Protein AF-A0A9P8EZI8-F1 (afdb_monomer_lite)

Organism: Aureobasidium melanogenum (NCBI:txid46634)

Structure (mmCIF, N/CA/C/O backbone):
data_AF-A0A9P8EZI8-F1
#
_entry.id   AF-A0A9P8EZI8-F1
#
loop_
_atom_site.group_PDB
_atom_site.id
_atom_site.type_symbol
_atom_site.label_atom_id
_atom_site.label_alt_id
_atom_site.label_comp_id
_atom_site.label_asym_id
_atom_site.label_entity_id
_atom_site.label_seq_id
_atom_site.pdbx_PDB_ins_code
_atom_site.Cartn_x
_atom_site.Cartn_y
_atom_site.Cartn_z
_atom_site.occupancy
_atom_site.B_iso_or_equiv
_atom_site.auth_seq_id
_atom_site.auth_comp_id
_atom_site.auth_asym_id
_atom_site.auth_atom_id
_atom_site.pdbx_PDB_model_num
ATOM 1 N N . LEU A 1 1 ? 10.237 33.209 -42.442 1.00 57.50 1 LEU A N 1
ATOM 2 C CA . LEU A 1 1 ? 11.457 32.537 -42.946 1.00 57.50 1 LEU A CA 1
ATOM 3 C C . LEU A 1 1 ? 11.424 32.290 -44.457 1.00 57.50 1 LEU A C 1
ATOM 5 O O . LEU A 1 1 ? 12.453 32.473 -45.070 1.00 57.50 1 LEU A O 1
ATOM 9 N N . MET A 1 2 ? 10.270 32.052 -45.099 1.00 56.91 2 MET A N 1
ATOM 10 C CA . MET A 1 2 ? 10.157 31.948 -46.576 1.00 56.91 2 MET A CA 1
ATOM 11 C C . MET A 1 2 ? 10.340 33.265 -47.370 1.00 56.91 2 MET A C 1
ATOM 13 O O . MET A 1 2 ? 10.020 33.320 -48.550 1.00 56.91 2 MET A O 1
ATOM 17 N N . ARG A 1 3 ? 10.793 34.358 -46.738 1.00 66.38 3 ARG A N 1
ATOM 18 C CA . ARG A 1 3 ? 10.874 35.690 -47.376 1.00 66.38 3 ARG A CA 1
ATOM 19 C C . ARG A 1 3 ? 12.270 36.034 -47.905 1.00 66.38 3 ARG A C 1
ATOM 21 O O . ARG A 1 3 ? 12.433 37.092 -48.501 1.00 66.38 3 ARG A O 1
ATOM 28 N N . VAL A 1 4 ? 13.261 35.187 -47.627 1.00 70.12 4 VAL A N 1
ATOM 29 C CA . VAL A 1 4 ? 14.659 35.361 -48.033 1.00 70.12 4 VAL A CA 1
ATOM 30 C C . VAL A 1 4 ? 15.032 34.156 -48.890 1.00 70.12 4 VAL A C 1
ATOM 32 O O . VAL A 1 4 ? 15.017 33.030 -48.396 1.00 70.12 4 VAL A O 1
ATOM 35 N N . GLU A 1 5 ? 15.325 34.378 -50.171 1.00 65.50 5 GLU A N 1
ATOM 36 C CA . GLU A 1 5 ? 15.812 33.312 -51.051 1.00 65.50 5 GLU A CA 1
ATOM 37 C C . GLU A 1 5 ? 17.194 32.841 -50.572 1.00 65.50 5 GLU A C 1
ATOM 39 O O . GLU A 1 5 ? 18.090 33.650 -50.333 1.00 65.50 5 GLU A O 1
ATOM 44 N N . GLY A 1 6 ? 17.347 31.528 -50.379 1.00 68.44 6 GLY A N 1
ATOM 45 C CA . GLY A 1 6 ? 18.596 30.889 -49.946 1.00 68.44 6 GLY A CA 1
ATOM 46 C C . GLY A 1 6 ? 18.671 30.477 -48.470 1.00 68.44 6 GLY A C 1
ATOM 47 O O . GLY A 1 6 ? 19.584 29.739 -48.114 1.00 68.44 6 GLY A O 1
ATOM 48 N N . ILE A 1 7 ? 17.722 30.882 -47.613 1.00 70.31 7 ILE A N 1
ATOM 49 C CA . ILE A 1 7 ? 17.651 30.423 -46.212 1.00 70.31 7 ILE A CA 1
ATOM 50 C C . ILE A 1 7 ? 16.278 29.809 -45.960 1.00 70.31 7 ILE A C 1
ATOM 52 O O . ILE A 1 7 ? 15.281 30.516 -45.800 1.00 70.31 7 ILE A O 1
ATOM 56 N N . SER A 1 8 ? 16.227 28.481 -45.921 1.00 82.62 8 SER A N 1
ATOM 57 C CA . SER A 1 8 ? 14.997 27.760 -45.617 1.00 82.62 8 SER A CA 1
ATOM 58 C C . SER A 1 8 ? 14.786 27.646 -44.095 1.00 82.62 8 SER A C 1
ATOM 60 O O . SER A 1 8 ? 15.747 27.718 -43.320 1.00 82.62 8 SER A O 1
ATOM 62 N N . PRO A 1 9 ? 13.539 27.497 -43.619 1.00 81.00 9 PRO A N 1
ATOM 63 C CA . PRO A 1 9 ? 13.269 27.197 -42.212 1.00 81.00 9 PRO A CA 1
ATOM 64 C C . PRO A 1 9 ? 14.035 25.963 -41.701 1.00 81.00 9 PRO A C 1
ATOM 66 O O . PRO A 1 9 ? 14.505 25.964 -40.566 1.00 81.00 9 PRO A O 1
ATOM 69 N N . GLU A 1 10 ? 14.223 24.951 -42.547 1.00 83.25 10 GLU A N 1
ATOM 70 C CA . GLU A 1 10 ? 14.964 23.719 -42.251 1.00 83.25 10 GLU A CA 1
ATOM 71 C C . GLU A 1 10 ? 16.445 24.013 -41.993 1.00 83.25 10 GLU A C 1
ATOM 73 O O . GLU A 1 10 ? 17.005 23.528 -41.014 1.00 83.25 10 GLU A O 1
ATOM 78 N N . PHE A 1 11 ? 17.055 24.907 -42.781 1.00 83.38 11 PHE A N 1
ATOM 79 C CA . PHE A 1 11 ? 18.435 25.350 -42.564 1.00 83.38 11 PHE A CA 1
ATOM 80 C C . PHE A 1 11 ? 18.634 25.999 -41.184 1.00 83.38 11 PHE A C 1
ATOM 82 O O . PHE A 1 11 ? 19.678 25.827 -40.551 1.00 83.38 11 PHE A O 1
ATOM 89 N N . MET A 1 12 ? 17.634 26.743 -40.697 1.00 82.19 12 MET A N 1
ATOM 90 C CA . MET A 1 12 ? 17.665 27.325 -39.352 1.00 82.19 12 MET A CA 1
ATOM 91 C C . MET A 1 12 ? 17.467 26.262 -38.266 1.00 82.19 12 MET A C 1
ATOM 93 O O . MET A 1 12 ? 18.125 26.336 -37.230 1.00 82.19 12 MET A O 1
ATOM 97 N N . LEU A 1 13 ? 16.597 25.275 -38.495 1.00 83.25 13 LEU A N 1
ATOM 98 C CA . LEU A 1 13 ? 16.357 24.178 -37.555 1.00 83.25 13 LEU A CA 1
ATOM 99 C C . LEU A 1 13 ? 17.586 23.276 -37.404 1.00 83.25 13 LEU A C 1
ATOM 101 O O . LEU A 1 13 ? 17.966 22.968 -36.279 1.00 83.25 13 LEU A O 1
ATOM 105 N N . GLU A 1 14 ? 18.275 22.936 -38.492 1.00 83.19 14 GLU A N 1
ATOM 106 C CA . GLU A 1 14 ? 19.505 22.132 -38.446 1.00 83.19 14 GLU A CA 1
ATOM 107 C C . GLU A 1 14 ? 20.643 22.809 -37.671 1.00 83.19 14 GLU A C 1
ATOM 109 O O . GLU A 1 14 ? 21.477 22.143 -37.060 1.00 83.19 14 GLU A O 1
ATOM 114 N N . ARG A 1 15 ? 20.684 24.145 -37.692 1.00 81.88 15 ARG A N 1
ATOM 115 C CA . ARG A 1 15 ? 21.761 24.952 -37.099 1.00 81.88 15 ARG A CA 1
ATOM 116 C C . ARG A 1 15 ? 21.384 25.622 -35.783 1.00 81.88 15 ARG A C 1
ATOM 118 O O . ARG A 1 15 ? 22.176 26.394 -35.242 1.00 81.88 15 ARG A O 1
ATOM 125 N N . CYS A 1 16 ? 20.191 25.362 -35.257 1.00 89.12 16 CYS A N 1
ATOM 126 C CA . CYS A 1 16 ? 19.796 25.912 -33.971 1.00 89.12 16 CYS A CA 1
ATOM 127 C C . CYS A 1 16 ? 20.518 25.194 -32.818 1.00 89.12 16 CYS A C 1
ATOM 129 O O . CYS A 1 16 ? 20.871 24.017 -32.897 1.00 89.12 16 CYS A O 1
ATOM 131 N N . PHE A 1 17 ? 20.708 25.904 -31.705 1.00 88.06 17 PHE A N 1
ATOM 132 C CA . PHE A 1 17 ? 21.385 25.362 -30.524 1.00 88.06 17 PHE A CA 1
ATOM 133 C C . PHE A 1 17 ? 20.670 24.134 -29.933 1.00 88.06 17 PHE A C 1
ATOM 135 O O . PHE A 1 17 ? 21.320 23.224 -29.429 1.00 88.06 17 PHE A O 1
ATOM 142 N N . TYR A 1 18 ? 19.341 24.072 -30.056 1.00 87.50 18 TYR A N 1
ATOM 143 C CA . TYR A 1 18 ? 18.547 22.915 -29.641 1.00 87.50 18 TYR A CA 1
ATOM 144 C C . TYR A 1 18 ? 18.917 21.646 -30.432 1.00 87.50 18 TYR A C 1
ATOM 146 O O . TYR A 1 18 ? 19.156 20.594 -29.843 1.00 87.50 18 TYR A O 1
ATOM 154 N N . GLN A 1 19 ? 19.063 21.756 -31.757 1.00 86.81 19 GLN A N 1
ATOM 155 C CA . GLN A 1 19 ? 19.486 20.640 -32.606 1.00 86.81 19 GLN A CA 1
ATOM 156 C C . GLN A 1 19 ? 20.927 20.212 -32.309 1.00 86.81 19 GLN A C 1
ATOM 158 O O . GLN A 1 19 ? 21.226 19.017 -32.306 1.00 86.81 19 GLN A O 1
ATOM 163 N N . PHE A 1 20 ? 21.808 21.166 -31.995 1.00 87.69 20 PHE A N 1
ATOM 164 C CA . PHE A 1 20 ? 23.170 20.873 -31.550 1.00 87.69 20 PHE A CA 1
ATOM 165 C C . PHE A 1 20 ? 23.186 20.066 -30.242 1.00 87.69 20 PHE A C 1
ATOM 167 O O . PHE A 1 20 ? 23.876 19.053 -30.167 1.00 87.69 20 PHE A O 1
ATOM 174 N N . GLN A 1 21 ? 22.394 20.460 -29.236 1.00 89.69 21 GLN A N 1
ATOM 175 C CA . GLN A 1 21 ? 22.288 19.727 -27.968 1.00 89.69 21 GLN A CA 1
ATOM 176 C C . GLN A 1 21 ? 21.742 18.307 -28.151 1.00 89.69 21 GLN A C 1
ATOM 178 O O . GLN A 1 21 ? 22.303 17.373 -27.584 1.00 89.69 21 GLN A O 1
ATOM 183 N N . ASN A 1 22 ? 20.698 18.137 -28.968 1.00 87.88 22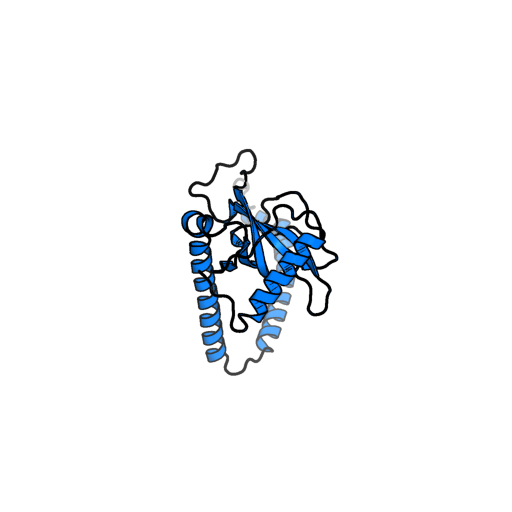 ASN A N 1
ATOM 184 C CA . ASN A 1 22 ? 20.143 16.815 -29.265 1.00 87.88 22 ASN A CA 1
ATOM 185 C C . ASN A 1 22 ? 21.153 15.940 -30.012 1.00 87.88 22 ASN A C 1
ATOM 187 O O . ASN A 1 22 ? 21.362 14.794 -29.640 1.00 87.88 22 ASN A O 1
ATOM 191 N N . THR A 1 23 ? 21.833 16.479 -31.027 1.00 88.31 23 THR A N 1
ATOM 192 C CA . THR A 1 23 ? 22.854 15.726 -31.777 1.00 88.31 23 THR A CA 1
ATOM 193 C C . THR A 1 23 ? 24.024 15.327 -30.872 1.00 88.31 23 THR A C 1
ATOM 195 O O . THR A 1 23 ? 24.528 14.212 -30.962 1.00 88.31 23 THR A O 1
ATOM 198 N N . ALA A 1 24 ? 24.424 16.211 -29.954 1.00 87.62 24 ALA A N 1
ATOM 199 C CA . ALA A 1 24 ? 25.470 15.932 -28.976 1.00 87.62 24 ALA A CA 1
ATOM 200 C C . ALA A 1 24 ? 25.051 14.881 -27.929 1.00 87.62 24 ALA A C 1
ATOM 202 O O . ALA A 1 24 ? 25.898 14.110 -27.478 1.00 87.62 24 ALA A O 1
ATOM 203 N N . SER A 1 25 ? 23.769 14.818 -27.548 1.00 91.25 25 SER A N 1
ATOM 204 C CA . SER A 1 25 ? 23.265 13.809 -26.607 1.00 91.25 25 SER A CA 1
ATOM 205 C C . SER A 1 25 ? 23.073 12.429 -27.244 1.00 91.25 25 SER A C 1
ATOM 207 O O . SER A 1 25 ? 23.181 11.432 -26.528 1.00 91.25 25 SER A O 1
ATOM 209 N N . VAL A 1 26 ? 22.876 12.346 -28.571 1.00 93.75 26 VAL A N 1
ATOM 210 C CA . VAL A 1 26 ? 22.735 11.069 -29.301 1.00 93.75 26 VAL A CA 1
ATOM 211 C C . VAL A 1 26 ? 23.916 10.137 -29.044 1.00 93.75 26 VAL A C 1
ATOM 213 O O . VAL A 1 26 ? 23.692 8.990 -28.680 1.00 93.75 26 VAL A O 1
ATOM 216 N N . ALA A 1 27 ? 25.157 10.625 -29.121 1.00 89.56 27 ALA A N 1
ATOM 217 C CA . ALA A 1 27 ? 26.338 9.786 -28.886 1.00 89.56 27 ALA A CA 1
ATOM 218 C C . ALA A 1 27 ? 26.357 9.164 -27.472 1.00 89.56 27 ALA A C 1
ATOM 220 O O . ALA A 1 27 ? 26.811 8.035 -27.280 1.00 89.56 27 ALA A O 1
ATOM 221 N N . GLY A 1 28 ? 25.841 9.886 -26.469 1.00 93.44 28 GLY A N 1
ATOM 222 C CA . GLY A 1 28 ? 25.684 9.365 -25.110 1.00 93.44 28 GLY A CA 1
ATOM 223 C C . GLY A 1 28 ? 24.608 8.281 -25.019 1.00 93.44 28 GLY A C 1
ATOM 224 O O . GLY A 1 28 ? 24.830 7.256 -24.378 1.00 93.44 28 GLY A O 1
ATOM 225 N N . LEU A 1 29 ? 23.474 8.480 -25.696 1.00 94.56 29 LEU A N 1
ATOM 226 C CA . LEU A 1 29 ? 22.383 7.504 -25.763 1.00 94.56 29 LEU A CA 1
ATOM 227 C C . LEU A 1 29 ? 22.785 6.240 -26.534 1.00 94.56 29 LEU A C 1
ATOM 229 O O . LEU A 1 29 ? 22.452 5.143 -26.104 1.00 94.56 29 LEU A O 1
ATOM 233 N N . GLU A 1 30 ? 23.538 6.370 -27.628 1.00 95.06 30 GLU A N 1
ATOM 234 C CA . GLU A 1 30 ? 24.075 5.234 -28.389 1.00 95.06 30 GLU A CA 1
ATOM 235 C C . GLU A 1 30 ? 25.020 4.385 -27.533 1.00 95.06 30 GLU A C 1
ATOM 237 O O . GLU A 1 30 ? 24.941 3.157 -27.554 1.00 95.06 30 GLU A O 1
ATOM 242 N N . LYS A 1 31 ? 25.870 5.027 -26.720 1.00 95.44 31 LYS A N 1
ATOM 243 C CA . LYS A 1 31 ? 26.726 4.321 -25.759 1.00 95.44 31 LYS A CA 1
ATOM 244 C C . LYS A 1 31 ? 25.899 3.571 -24.713 1.00 95.44 31 LYS A C 1
ATOM 246 O O . LYS A 1 31 ? 26.177 2.405 -24.461 1.00 95.44 31 LYS A O 1
ATOM 251 N N . GLN A 1 32 ? 24.881 4.216 -24.140 1.00 95.94 32 GLN A N 1
ATOM 252 C CA . GLN A 1 32 ? 23.984 3.588 -23.161 1.00 95.94 32 GLN A CA 1
ATOM 253 C C . GLN A 1 32 ? 23.200 2.417 -23.762 1.00 95.94 32 GLN A C 1
ATOM 255 O O . GLN A 1 32 ? 23.054 1.382 -23.119 1.00 95.94 32 GLN A O 1
ATOM 260 N N . LEU A 1 33 ? 22.720 2.558 -25.000 1.00 96.31 33 LEU A N 1
ATOM 261 C CA . LEU A 1 33 ? 22.045 1.488 -25.727 1.00 96.31 33 LEU A CA 1
ATOM 262 C C . LEU A 1 33 ? 22.979 0.292 -25.903 1.00 96.31 33 LEU A C 1
ATOM 264 O O . LEU A 1 33 ? 22.589 -0.827 -25.586 1.00 96.31 33 LEU A O 1
ATOM 268 N N . LEU A 1 34 ? 24.218 0.531 -26.342 1.00 96.81 34 LEU A N 1
ATOM 269 C CA . LEU A 1 34 ? 25.204 -0.530 -26.522 1.00 96.81 34 LEU A CA 1
ATOM 270 C C . LEU A 1 34 ? 25.531 -1.239 -25.197 1.00 96.81 34 LEU A C 1
ATOM 272 O O . LEU A 1 34 ? 25.626 -2.463 -25.173 1.00 96.81 34 LEU A O 1
ATOM 276 N N . GLU A 1 35 ? 25.688 -0.489 -24.104 1.00 96.88 35 GLU A N 1
ATOM 277 C CA . GLU A 1 35 ? 25.914 -1.043 -22.761 1.00 96.88 35 GLU A CA 1
ATOM 278 C C . GLU A 1 35 ? 24.744 -1.942 -22.326 1.00 96.88 35 GLU A C 1
ATOM 280 O O . GLU A 1 35 ? 24.961 -3.099 -21.968 1.00 96.88 35 GLU A O 1
ATOM 285 N N . LEU A 1 36 ? 23.501 -1.470 -22.455 1.00 96.44 36 LEU A N 1
ATOM 286 C CA . LEU A 1 36 ? 22.299 -2.236 -22.099 1.00 96.44 36 LEU A CA 1
ATOM 287 C C . LEU A 1 36 ? 22.082 -3.464 -22.996 1.00 96.44 36 LEU A C 1
ATOM 289 O O . LEU A 1 36 ? 21.650 -4.516 -22.523 1.00 96.44 36 LEU A O 1
ATOM 293 N N . GLU A 1 37 ? 22.387 -3.368 -24.291 1.00 95.69 37 GLU A N 1
ATOM 294 C CA . GLU A 1 37 ? 22.341 -4.514 -25.203 1.00 95.69 37 GLU A CA 1
ATOM 295 C C . GLU A 1 37 ? 23.380 -5.571 -24.833 1.00 95.69 37 GLU A C 1
ATOM 297 O O . GLU A 1 37 ? 23.080 -6.767 -24.877 1.00 95.69 37 GLU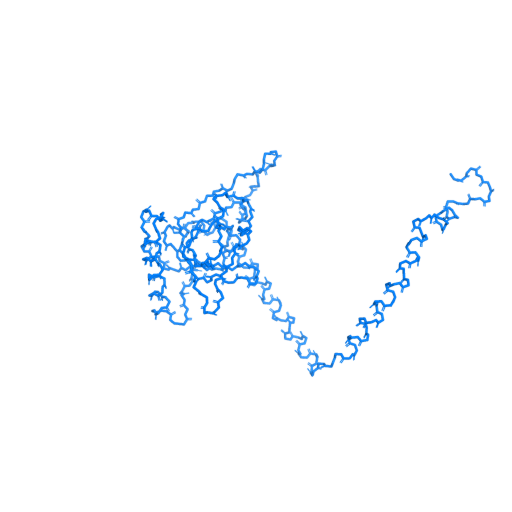 A O 1
ATOM 302 N N . GLN A 1 38 ? 24.586 -5.150 -24.444 1.00 96.00 38 GLN A N 1
ATOM 303 C CA . GLN A 1 38 ? 25.604 -6.062 -23.940 1.00 96.00 38 GLN A CA 1
ATOM 304 C C . GLN A 1 38 ? 25.139 -6.725 -22.645 1.00 96.00 38 GLN A C 1
ATOM 306 O O . GLN A 1 38 ? 25.209 -7.949 -22.564 1.00 96.00 38 GLN A O 1
ATOM 311 N N . GLU A 1 39 ? 24.621 -5.973 -21.673 1.00 95.88 39 GLU A N 1
ATOM 312 C CA . GLU A 1 39 ? 24.079 -6.527 -20.425 1.00 95.88 39 GLU A CA 1
ATOM 313 C C . GLU A 1 39 ? 22.977 -7.561 -20.690 1.00 95.88 39 GLU A C 1
ATOM 315 O O . GLU A 1 39 ? 23.027 -8.669 -20.155 1.00 95.88 39 GLU A O 1
ATOM 320 N N . ARG A 1 40 ? 22.033 -7.249 -21.589 1.00 92.81 40 ARG A N 1
ATOM 321 C CA . ARG A 1 40 ? 20.983 -8.183 -22.016 1.00 92.81 40 ARG A CA 1
ATOM 322 C C . ARG A 1 40 ? 21.570 -9.445 -22.650 1.00 92.81 40 ARG A C 1
ATOM 324 O O . ARG A 1 40 ? 21.147 -10.540 -22.312 1.00 92.81 40 ARG A O 1
ATOM 331 N N . ASN A 1 41 ? 22.533 -9.310 -23.563 1.00 92.06 41 ASN A N 1
ATOM 332 C CA . ASN A 1 41 ? 23.131 -10.457 -24.258 1.00 92.06 41 ASN A CA 1
ATOM 333 C C . ASN A 1 41 ? 23.980 -11.343 -23.330 1.00 92.06 41 ASN A C 1
ATOM 335 O O . ASN A 1 41 ? 24.129 -12.531 -23.598 1.00 92.06 41 ASN A O 1
ATOM 339 N N . HIS A 1 42 ? 24.550 -10.777 -22.261 1.00 94.12 42 HIS A N 1
ATOM 340 C CA . HIS A 1 42 ? 25.277 -11.536 -21.239 1.00 94.12 42 HIS A CA 1
ATOM 341 C C . HIS A 1 42 ? 24.340 -12.214 -20.227 1.00 94.12 42 HIS A C 1
ATOM 343 O O . HIS A 1 42 ? 24.764 -13.133 -19.524 1.00 94.12 42 HIS A O 1
ATOM 349 N N . MET A 1 43 ? 23.077 -11.789 -20.140 1.00 91.56 43 MET A N 1
ATOM 350 C CA . MET A 1 43 ? 22.071 -12.416 -19.291 1.00 91.56 43 MET A CA 1
ATOM 351 C C . MET A 1 43 ? 21.572 -13.710 -19.947 1.00 91.56 43 MET A C 1
ATOM 353 O O . MET A 1 43 ? 20.727 -13.688 -20.834 1.00 91.56 43 MET A O 1
ATOM 357 N N . SER A 1 44 ? 22.093 -14.853 -19.502 1.00 90.88 44 SER A N 1
ATOM 358 C CA . SER A 1 44 ? 21.607 -16.170 -19.928 1.00 90.88 44 SER A CA 1
ATOM 359 C C . SER A 1 44 ? 20.563 -16.681 -18.941 1.00 90.88 44 SER A C 1
ATOM 361 O O . SER A 1 44 ? 20.877 -16.911 -17.773 1.00 90.88 44 SER A O 1
ATOM 363 N N . ILE A 1 45 ? 19.335 -16.885 -19.413 1.00 90.88 45 ILE A N 1
ATOM 364 C CA . ILE A 1 45 ? 18.236 -17.474 -18.644 1.00 90.88 45 ILE A CA 1
ATOM 365 C C . ILE A 1 45 ? 17.975 -18.881 -19.191 1.00 90.88 45 ILE A C 1
ATOM 367 O O . ILE A 1 45 ? 17.821 -19.064 -20.397 1.00 90.88 45 ILE A O 1
ATOM 371 N N . GLU A 1 46 ? 17.942 -19.883 -18.315 1.00 92.69 46 GLU A N 1
ATOM 372 C CA . GLU A 1 46 ? 17.591 -21.257 -18.695 1.00 92.69 46 GLU A CA 1
ATOM 373 C C . GLU A 1 46 ? 16.116 -21.332 -19.114 1.00 92.69 46 GLU A C 1
ATOM 375 O O . GLU A 1 46 ? 15.260 -20.768 -18.440 1.00 92.69 46 GLU A O 1
ATOM 380 N N . ASP A 1 47 ? 15.810 -22.016 -20.220 1.00 92.38 47 ASP A N 1
ATOM 381 C CA . ASP A 1 47 ? 14.441 -22.204 -20.727 1.00 92.38 47 ASP A CA 1
ATOM 382 C C . ASP A 1 47 ? 13.594 -20.911 -20.784 1.00 92.38 47 ASP A C 1
ATOM 384 O O . ASP A 1 47 ? 12.426 -20.882 -20.380 1.00 92.38 47 ASP A O 1
ATOM 388 N N . GLU A 1 48 ? 14.175 -19.835 -21.335 1.00 93.25 48 GLU A N 1
ATOM 389 C CA . GLU A 1 48 ? 13.547 -18.509 -21.454 1.00 93.25 48 GLU A CA 1
ATOM 390 C C . GLU A 1 48 ? 12.090 -18.530 -21.967 1.00 93.25 48 GLU A C 1
ATOM 392 O O . GLU A 1 48 ? 11.266 -17.834 -21.370 1.00 93.25 48 GLU A O 1
ATOM 397 N N . PRO A 1 49 ? 11.700 -19.328 -22.990 1.00 94.75 49 PRO A N 1
ATOM 398 C CA . PRO A 1 49 ? 10.310 -19.364 -23.451 1.00 94.75 49 PRO A CA 1
ATOM 399 C C . PRO A 1 49 ? 9.320 -19.779 -22.353 1.00 94.75 49 PRO A C 1
ATOM 401 O O . PRO A 1 49 ? 8.295 -19.130 -22.166 1.00 94.75 49 PRO A O 1
ATOM 404 N N . THR A 1 50 ? 9.651 -20.814 -21.577 1.00 95.81 50 THR A N 1
ATOM 405 C CA . THR A 1 50 ? 8.787 -21.318 -20.500 1.00 95.81 50 THR A CA 1
ATOM 406 C C . THR A 1 50 ? 8.718 -20.326 -19.341 1.00 95.81 50 THR A C 1
ATOM 408 O O . THR A 1 50 ? 7.649 -20.096 -18.772 1.00 95.81 50 THR A O 1
ATOM 411 N N . ILE A 1 51 ? 9.854 -19.716 -18.985 1.00 96.25 51 ILE A N 1
ATOM 412 C CA . ILE A 1 51 ? 9.915 -18.712 -17.916 1.00 96.25 51 ILE A CA 1
ATOM 413 C C . ILE A 1 51 ? 9.128 -17.463 -18.301 1.00 96.25 51 ILE A C 1
ATOM 415 O O . ILE A 1 51 ? 8.416 -16.913 -17.458 1.00 96.25 51 ILE A O 1
ATOM 419 N N . LYS A 1 52 ? 9.209 -17.043 -19.565 1.00 96.25 52 LYS A N 1
ATOM 420 C CA . LYS A 1 52 ? 8.422 -15.933 -20.098 1.00 96.25 52 LYS A CA 1
ATOM 421 C C . LYS A 1 52 ? 6.927 -16.209 -19.971 1.00 96.25 52 LYS A C 1
ATOM 423 O O . LYS A 1 52 ? 6.224 -15.396 -19.380 1.00 96.25 52 LYS A O 1
ATOM 428 N N . ASP A 1 53 ? 6.462 -17.368 -20.434 1.00 96.94 53 ASP A N 1
ATOM 429 C CA . ASP A 1 53 ? 5.046 -17.739 -20.338 1.00 96.94 53 ASP A CA 1
ATOM 430 C C . ASP A 1 53 ? 4.568 -17.754 -18.877 1.00 96.94 53 ASP A C 1
ATOM 432 O O . ASP A 1 53 ? 3.505 -17.223 -18.545 1.00 96.94 53 ASP A O 1
ATOM 436 N N . TYR A 1 54 ? 5.377 -18.310 -17.970 1.00 96.62 54 TYR A N 1
ATOM 437 C CA . TYR A 1 54 ? 5.079 -18.299 -16.539 1.00 96.62 54 TYR A CA 1
ATOM 438 C C . TYR A 1 54 ? 5.015 -16.876 -15.963 1.00 96.62 54 TYR A C 1
ATOM 440 O O . TYR A 1 54 ? 4.095 -16.554 -15.204 1.00 96.62 54 TYR A O 1
ATOM 448 N N . TYR A 1 55 ? 5.975 -16.018 -16.311 1.00 96.56 55 TYR A N 1
ATOM 449 C CA . TYR A 1 55 ? 6.023 -14.628 -15.863 1.00 96.56 55 TYR A CA 1
ATOM 450 C C . TYR A 1 55 ? 4.817 -13.828 -16.368 1.00 96.56 55 TYR A C 1
ATOM 452 O O . TYR A 1 55 ? 4.190 -13.105 -15.587 1.00 96.56 55 TYR A O 1
ATOM 460 N N . ASP A 1 56 ? 4.455 -13.995 -17.638 1.00 97.06 56 ASP A N 1
ATOM 461 C CA . ASP A 1 56 ? 3.315 -13.327 -18.259 1.00 97.06 56 ASP A CA 1
ATOM 462 C C . ASP A 1 56 ? 2.010 -13.746 -17.573 1.00 97.06 56 ASP A C 1
ATOM 464 O O . ASP A 1 56 ? 1.229 -12.889 -17.148 1.00 97.06 56 ASP A O 1
ATOM 468 N N . LEU A 1 57 ? 1.809 -15.050 -17.350 1.00 97.38 57 LEU A N 1
ATOM 469 C CA . LEU A 1 57 ? 0.655 -15.570 -16.609 1.00 97.38 57 LEU A CA 1
ATOM 470 C C . LEU A 1 57 ? 0.609 -15.043 -15.171 1.00 97.38 57 LEU A C 1
ATOM 472 O O . LEU A 1 57 ? -0.449 -14.637 -14.683 1.00 97.38 57 LEU A O 1
ATOM 476 N N . ARG A 1 58 ? 1.752 -15.013 -14.478 1.00 96.69 58 ARG A N 1
ATOM 477 C CA . ARG A 1 58 ? 1.836 -14.497 -13.106 1.00 96.69 58 ARG A CA 1
ATOM 478 C C . ARG A 1 58 ? 1.499 -13.008 -13.046 1.00 96.69 58 ARG A C 1
ATOM 480 O O . ARG A 1 58 ? 0.797 -12.581 -12.129 1.00 96.69 58 ARG A O 1
ATOM 487 N N . THR A 1 59 ? 1.972 -12.235 -14.018 1.00 95.81 59 THR A N 1
ATOM 488 C CA . THR A 1 59 ? 1.710 -10.796 -14.133 1.00 95.81 59 THR A CA 1
ATOM 489 C C . THR A 1 59 ? 0.238 -10.529 -14.433 1.00 95.81 59 THR A C 1
ATOM 491 O O . THR A 1 59 ? -0.380 -9.705 -13.760 1.00 95.81 59 THR A O 1
ATOM 494 N N . GLN A 1 60 ? -0.361 -11.274 -15.364 1.00 96.81 60 GLN A N 1
ATOM 495 C CA . GLN A 1 60 ? -1.793 -11.187 -15.662 1.00 96.81 60 GLN A CA 1
ATOM 496 C C . GLN A 1 60 ? -2.654 -11.514 -14.438 1.00 96.81 60 GLN A C 1
ATOM 498 O O . GLN A 1 60 ? -3.581 -10.771 -14.129 1.00 96.81 60 GLN A O 1
ATOM 503 N N . LEU A 1 61 ? -2.316 -12.572 -13.693 1.00 95.56 61 LEU A N 1
ATOM 504 C CA . LEU A 1 61 ? -3.027 -12.936 -12.466 1.00 95.56 61 LEU A CA 1
ATOM 505 C C . LEU A 1 61 ? -2.949 -11.810 -11.426 1.00 95.56 61 LEU A C 1
ATOM 507 O O . LEU A 1 61 ? -3.968 -11.455 -10.835 1.00 95.56 61 LEU A O 1
ATOM 511 N N . ASN A 1 62 ? -1.772 -11.209 -11.233 1.00 92.50 62 ASN A N 1
ATOM 512 C CA . ASN A 1 62 ? -1.613 -10.067 -10.330 1.00 92.50 62 ASN A CA 1
ATOM 513 C C . ASN A 1 62 ? -2.462 -8.861 -10.767 1.00 92.50 62 ASN A C 1
ATOM 515 O O . ASN A 1 62 ? -3.077 -8.218 -9.916 1.00 92.50 62 ASN A O 1
ATOM 519 N N . ASN A 1 63 ? -2.528 -8.579 -12.071 1.00 94.31 63 ASN A N 1
ATOM 520 C CA . ASN A 1 63 ? -3.345 -7.493 -12.614 1.00 94.31 63 ASN A CA 1
ATOM 521 C C . ASN A 1 63 ? -4.838 -7.749 -12.379 1.00 94.31 63 ASN A C 1
ATOM 523 O O . ASN A 1 63 ? -5.513 -6.904 -11.803 1.00 94.31 63 ASN A O 1
ATOM 527 N N . TYR A 1 64 ? -5.338 -8.944 -12.700 1.00 95.38 64 TYR A N 1
ATOM 528 C CA . TYR A 1 64 ? -6.741 -9.287 -12.451 1.00 95.38 64 TYR A CA 1
ATOM 529 C C . TYR A 1 64 ? -7.097 -9.307 -10.962 1.00 95.38 64 TYR A C 1
ATOM 531 O O . TYR A 1 64 ? -8.188 -8.887 -10.580 1.00 95.38 64 TYR A O 1
ATOM 539 N N . ALA A 1 65 ? -6.179 -9.747 -10.098 1.00 91.44 65 ALA A N 1
ATOM 540 C CA . ALA A 1 65 ? -6.372 -9.674 -8.653 1.00 91.44 65 ALA A CA 1
ATOM 541 C C . ALA A 1 65 ? -6.456 -8.220 -8.157 1.00 91.44 65 ALA A C 1
ATOM 543 O O . ALA A 1 65 ? -7.235 -7.927 -7.247 1.00 91.44 65 ALA A O 1
ATOM 544 N N . LYS A 1 66 ? -5.680 -7.308 -8.759 1.00 90.56 66 LYS A N 1
ATOM 545 C CA . LYS A 1 66 ? -5.758 -5.871 -8.484 1.00 90.56 66 LYS A CA 1
ATOM 546 C C . LYS A 1 66 ? -7.089 -5.287 -8.960 1.00 90.56 66 LYS A C 1
ATOM 548 O O . LYS A 1 66 ? -7.758 -4.639 -8.166 1.00 90.56 66 LYS A O 1
ATOM 553 N N . ASP A 1 67 ? -7.513 -5.587 -10.184 1.00 92.19 67 ASP A N 1
ATOM 554 C CA . ASP A 1 67 ? -8.791 -5.106 -10.722 1.00 92.19 67 ASP A CA 1
ATOM 555 C C . ASP A 1 67 ? -9.971 -5.579 -9.857 1.00 92.19 67 ASP A C 1
ATOM 557 O O . ASP A 1 67 ? -10.861 -4.803 -9.509 1.00 92.19 67 ASP A O 1
ATOM 561 N N . MET A 1 68 ? -9.949 -6.847 -9.430 1.00 91.38 68 MET A N 1
ATOM 562 C CA . MET A 1 68 ? -10.936 -7.392 -8.496 1.00 91.38 68 MET A CA 1
ATOM 563 C C . MET A 1 68 ? -10.933 -6.627 -7.168 1.00 91.38 68 MET A C 1
ATOM 565 O O . MET A 1 68 ? -11.995 -6.274 -6.655 1.00 91.38 68 MET A O 1
ATOM 569 N N . ARG A 1 69 ? -9.750 -6.353 -6.607 1.00 90.56 69 ARG A N 1
ATOM 570 C CA . ARG A 1 69 ? -9.612 -5.573 -5.372 1.00 90.56 69 ARG A CA 1
ATOM 571 C C . ARG A 1 69 ? -10.169 -4.164 -5.527 1.00 90.56 69 ARG A C 1
ATOM 573 O O . ARG A 1 69 ? -10.865 -3.708 -4.625 1.00 90.56 69 ARG A O 1
ATOM 580 N N . ASP A 1 70 ? -9.897 -3.492 -6.639 1.00 89.25 70 ASP A N 1
ATOM 581 C CA . ASP A 1 70 ? -10.377 -2.132 -6.889 1.00 89.25 70 ASP A CA 1
ATOM 582 C C . ASP A 1 70 ? -11.913 -2.084 -6.932 1.00 89.25 70 ASP A C 1
ATOM 584 O O . ASP A 1 70 ? -12.523 -1.157 -6.390 1.00 89.25 70 ASP A O 1
ATOM 588 N N . VAL A 1 71 ? -12.549 -3.131 -7.472 1.00 90.94 71 VAL A N 1
ATOM 589 C CA . VAL A 1 71 ? -14.007 -3.305 -7.408 1.00 90.94 71 VAL A CA 1
ATOM 590 C C . VAL A 1 71 ? -14.472 -3.555 -5.973 1.00 90.94 71 VAL A C 1
ATOM 592 O O . VAL A 1 71 ? -15.364 -2.853 -5.505 1.00 90.94 71 VAL A O 1
ATOM 595 N N . VAL A 1 72 ? -13.876 -4.498 -5.236 1.00 90.12 72 VAL A N 1
ATOM 596 C CA . VAL A 1 72 ? -14.277 -4.784 -3.840 1.00 90.12 72 VAL A CA 1
ATOM 597 C C . VAL A 1 72 ? -14.134 -3.547 -2.951 1.00 90.12 72 VAL A C 1
ATOM 599 O O . VAL A 1 72 ? -15.020 -3.255 -2.148 1.00 90.12 72 VAL A O 1
ATOM 602 N N . ASN A 1 73 ? -13.054 -2.787 -3.125 1.00 90.81 73 ASN A N 1
ATOM 603 C CA . ASN A 1 73 ? -12.768 -1.569 -2.373 1.00 90.81 73 ASN A CA 1
ATOM 604 C C . ASN A 1 73 ? -13.603 -0.367 -2.816 1.00 90.81 73 ASN A C 1
ATOM 606 O O . ASN A 1 73 ? -13.502 0.697 -2.199 1.00 90.81 73 ASN A O 1
ATOM 610 N N . HIS A 1 74 ? -14.441 -0.500 -3.844 1.00 91.25 74 HIS A N 1
ATOM 611 C CA . HIS A 1 74 ? -15.350 0.566 -4.220 1.00 91.25 74 HIS A CA 1
ATOM 612 C C . HIS A 1 74 ? -16.272 0.909 -3.031 1.00 91.25 74 HIS A C 1
ATOM 614 O O . HIS A 1 74 ? -16.869 0.003 -2.436 1.00 91.25 74 HIS A O 1
ATOM 620 N N . PRO A 1 75 ? -16.449 2.198 -2.673 1.00 90.06 75 PRO A N 1
ATOM 621 C CA . PRO A 1 75 ? -17.177 2.590 -1.465 1.00 90.06 75 PRO A CA 1
ATOM 622 C C . PRO A 1 75 ? -18.605 2.031 -1.353 1.00 90.06 75 PRO A C 1
ATOM 624 O O . PRO A 1 75 ? -19.104 1.805 -0.253 1.00 90.06 75 PRO A O 1
ATOM 627 N N . GLN A 1 76 ? -19.267 1.766 -2.481 1.00 90.06 76 GLN A N 1
ATOM 628 C CA . GLN A 1 76 ? -20.601 1.153 -2.496 1.00 90.06 76 GLN A CA 1
ATOM 629 C C . GLN A 1 76 ? -20.617 -0.296 -1.978 1.00 90.06 76 GLN A C 1
ATOM 631 O O . GLN A 1 76 ? -21.652 -0.754 -1.501 1.00 90.06 76 GLN A O 1
ATOM 636 N N . HIS A 1 77 ? -19.496 -1.014 -2.059 1.00 90.62 77 HIS A N 1
ATOM 637 C CA . HIS A 1 77 ? -19.401 -2.426 -1.692 1.00 90.62 77 HIS A CA 1
ATOM 638 C C . HIS A 1 77 ? -18.792 -2.621 -0.299 1.00 90.62 77 HIS A C 1
ATOM 640 O O . HIS A 1 77 ? -19.329 -3.387 0.503 1.00 90.62 77 HIS A O 1
ATOM 646 N N . CYS A 1 78 ? -17.713 -1.904 0.028 1.00 92.56 78 CYS A N 1
ATOM 647 C CA . CYS A 1 78 ? -16.933 -2.171 1.240 1.00 92.56 78 CYS A CA 1
ATOM 648 C C . CYS A 1 78 ? -17.355 -1.373 2.486 1.00 92.56 78 CYS A C 1
ATOM 650 O O . CYS A 1 78 ? -17.186 -1.875 3.599 1.00 92.56 78 CYS A O 1
ATOM 652 N N . LEU A 1 79 ? -17.911 -0.157 2.349 1.00 90.75 79 LEU A N 1
ATOM 653 C CA . LEU A 1 79 ? -18.086 0.766 3.488 1.00 90.75 79 LEU A CA 1
ATOM 654 C C . LEU A 1 79 ? -18.929 0.175 4.627 1.00 90.75 79 LEU A C 1
ATOM 656 O O . LEU A 1 79 ? -18.617 0.383 5.798 1.00 90.75 79 LEU A O 1
ATOM 660 N N . GLN A 1 80 ? -19.966 -0.602 4.302 1.00 92.81 80 GLN A N 1
ATOM 661 C CA . GLN A 1 80 ? -20.826 -1.252 5.299 1.00 92.81 80 GLN A CA 1
ATOM 662 C C . GLN A 1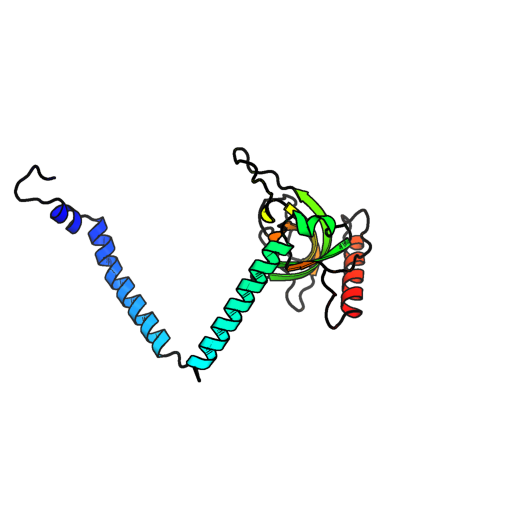 80 ? -20.078 -2.263 6.186 1.00 92.81 80 GLN A C 1
ATOM 664 O O . GLN A 1 80 ? -20.489 -2.528 7.319 1.00 92.81 80 GLN A O 1
ATOM 669 N N . PHE A 1 81 ? -18.966 -2.814 5.692 1.00 93.69 81 PHE A N 1
ATOM 670 C CA . PHE A 1 81 ? -18.158 -3.800 6.399 1.00 93.69 81 PHE A CA 1
ATOM 671 C C . PHE A 1 81 ? -17.046 -3.166 7.242 1.00 93.69 81 PHE A C 1
ATOM 673 O O . PHE A 1 81 ? -16.594 -3.806 8.196 1.00 93.69 81 PHE A O 1
ATOM 680 N N . LEU A 1 82 ? -16.665 -1.908 6.978 1.00 93.44 82 LEU A N 1
ATOM 681 C CA . LEU A 1 82 ? -15.620 -1.148 7.690 1.00 93.44 82 LEU A CA 1
ATOM 682 C C . LEU A 1 82 ? -16.085 -0.604 9.051 1.00 93.44 82 LEU A C 1
ATOM 684 O O . LEU A 1 82 ? -15.864 0.547 9.420 1.00 93.44 82 LEU A O 1
ATOM 688 N N . GLN A 1 83 ? -16.749 -1.454 9.823 1.00 93.62 83 GLN A N 1
ATOM 689 C CA . GLN A 1 83 ? -17.181 -1.147 11.180 1.00 93.62 83 GLN A CA 1
ATOM 690 C C . GLN A 1 83 ? -15.984 -1.111 12.135 1.00 93.62 83 GLN A C 1
ATOM 692 O O . GLN A 1 83 ? -15.003 -1.829 11.946 1.00 93.62 83 GLN A O 1
ATOM 697 N N . SER A 1 84 ? -16.094 -0.345 13.222 1.00 94.81 84 SER A N 1
ATOM 698 C CA . SER A 1 84 ? -15.058 -0.317 14.257 1.00 94.81 84 SER A CA 1
ATOM 699 C C . SER A 1 84 ? -14.754 -1.728 14.790 1.00 94.81 84 SER A C 1
ATOM 701 O O . SER A 1 84 ? -15.666 -2.538 15.034 1.00 94.81 84 SER A O 1
ATOM 703 N N . GLY A 1 85 ? -13.462 -2.033 14.906 1.00 94.00 85 GLY A N 1
ATOM 704 C CA . GLY A 1 85 ? -12.920 -3.337 15.278 1.00 94.00 85 GLY A CA 1
ATOM 705 C C . GLY A 1 85 ? -12.813 -4.349 14.133 1.00 94.00 85 GLY A C 1
ATOM 706 O O . GLY A 1 85 ? -12.298 -5.444 14.351 1.00 94.00 85 GLY A O 1
ATOM 707 N N . ARG A 1 86 ? -13.283 -4.035 12.918 1.00 96.19 86 ARG A N 1
ATOM 708 C CA . ARG A 1 86 ? -13.129 -4.903 11.738 1.00 96.19 86 ARG A CA 1
ATOM 709 C C . ARG A 1 86 ? -11.655 -5.151 11.442 1.00 96.19 86 ARG A C 1
ATOM 711 O O . ARG A 1 86 ? -10.869 -4.206 11.431 1.00 96.19 86 ARG A O 1
ATOM 718 N N . LEU A 1 87 ? -11.301 -6.405 11.167 1.00 96.00 87 LEU A N 1
ATOM 719 C CA . LEU A 1 87 ? -9.959 -6.732 10.701 1.00 96.00 87 LEU A CA 1
ATOM 720 C C . LEU A 1 87 ? -9.801 -6.359 9.233 1.00 96.00 87 LEU A C 1
ATOM 722 O O . LEU A 1 87 ? -10.637 -6.718 8.409 1.00 96.00 87 LEU A O 1
ATOM 726 N N . VAL A 1 88 ? -8.724 -5.657 8.911 1.00 96.19 88 VAL A N 1
ATOM 727 C CA . VAL A 1 88 ? -8.364 -5.292 7.538 1.00 96.19 88 VAL A CA 1
ATOM 728 C C . VAL A 1 88 ? -6.889 -5.568 7.327 1.00 96.19 88 VAL A C 1
ATOM 730 O O . VAL A 1 88 ? -6.080 -5.309 8.217 1.00 96.19 88 VAL A O 1
ATOM 733 N N . ARG A 1 89 ? -6.531 -6.117 6.170 1.00 95.25 89 ARG A N 1
ATOM 734 C CA . ARG A 1 89 ? -5.136 -6.260 5.766 1.00 95.25 89 ARG A CA 1
ATOM 735 C C . ARG A 1 89 ? -4.738 -5.033 4.967 1.00 95.25 89 ARG A C 1
ATOM 737 O O . ARG A 1 89 ? -5.430 -4.688 4.015 1.00 95.25 89 ARG A O 1
ATOM 744 N N . ILE A 1 90 ? -3.642 -4.391 5.350 1.00 94.50 90 ILE A N 1
ATOM 745 C CA . ILE A 1 90 ? -3.141 -3.193 4.675 1.00 94.50 90 ILE A CA 1
ATOM 746 C C . ILE A 1 90 ? -1.846 -3.539 3.952 1.00 94.50 90 ILE A C 1
ATOM 748 O O . ILE A 1 90 ? -0.879 -3.990 4.570 1.00 94.50 90 ILE A O 1
ATOM 752 N N . LYS A 1 91 ? -1.836 -3.310 2.639 1.00 91.81 91 LYS A N 1
ATOM 753 C CA . LYS A 1 91 ? -0.659 -3.489 1.796 1.00 91.81 91 LYS A CA 1
ATOM 754 C C . LYS A 1 91 ? -0.556 -2.318 0.834 1.00 91.81 91 LYS A C 1
ATOM 756 O O . LYS A 1 91 ? -1.493 -2.025 0.097 1.00 91.81 91 LYS A O 1
ATOM 761 N N . HIS A 1 92 ? 0.604 -1.680 0.819 1.00 87.38 92 HIS A N 1
ATOM 762 C CA . HIS A 1 92 ? 0.887 -0.559 -0.064 1.00 87.38 92 HIS A CA 1
ATOM 763 C C . HIS A 1 92 ? 2.266 -0.738 -0.686 1.00 87.38 92 HIS A C 1
ATOM 765 O O . HIS A 1 92 ? 3.256 -0.824 0.035 1.00 87.38 92 HIS A O 1
ATOM 771 N N . ASN A 1 93 ? 2.326 -0.824 -2.017 1.00 85.38 93 ASN A N 1
ATOM 772 C CA . ASN A 1 93 ? 3.554 -1.110 -2.764 1.00 85.38 93 ASN A CA 1
ATOM 773 C C . ASN A 1 93 ? 4.308 -2.323 -2.172 1.00 85.38 93 ASN A C 1
ATOM 775 O O . ASN A 1 93 ? 3.740 -3.415 -2.066 1.00 85.38 93 ASN A O 1
ATOM 779 N N . ASP A 1 94 ? 5.554 -2.117 -1.744 1.00 83.38 94 ASP A N 1
ATOM 780 C CA . ASP A 1 94 ? 6.423 -3.136 -1.144 1.00 83.38 94 ASP A CA 1
ATOM 781 C C . ASP A 1 94 ? 6.245 -3.277 0.378 1.00 83.38 94 ASP A C 1
ATOM 783 O O . ASP A 1 94 ? 6.898 -4.098 1.024 1.00 83.38 94 ASP A O 1
ATOM 787 N N . HIS A 1 95 ? 5.359 -2.485 0.981 1.00 88.31 95 HIS A N 1
ATOM 788 C CA . HIS A 1 95 ? 5.089 -2.502 2.412 1.00 88.31 95 HIS A CA 1
ATOM 789 C C . HIS A 1 95 ? 3.820 -3.300 2.722 1.00 88.31 95 HIS A C 1
ATOM 791 O O . HIS A 1 95 ? 2.697 -2.874 2.447 1.00 88.31 95 HIS A O 1
ATOM 797 N N . ASP A 1 96 ? 4.000 -4.462 3.350 1.00 91.50 96 ASP A N 1
ATOM 798 C CA . ASP A 1 96 ? 2.912 -5.241 3.942 1.00 91.50 96 ASP A CA 1
ATOM 799 C C . ASP A 1 96 ? 2.862 -4.969 5.450 1.00 91.50 96 ASP A C 1
ATOM 801 O O . ASP A 1 96 ? 3.755 -5.370 6.199 1.00 91.50 96 ASP A O 1
ATOM 805 N N . PHE A 1 97 ? 1.820 -4.266 5.898 1.00 91.62 97 PHE A N 1
ATOM 806 C CA . PHE A 1 97 ? 1.579 -4.009 7.321 1.00 91.62 97 PHE A CA 1
ATOM 807 C C . PHE A 1 97 ? 0.859 -5.178 8.001 1.00 91.62 97 PHE A C 1
ATOM 809 O O . PHE A 1 97 ? 0.715 -5.200 9.225 1.00 91.62 97 PHE A O 1
ATOM 816 N N . GLY A 1 98 ? 0.402 -6.160 7.222 1.00 92.56 98 GLY A N 1
ATOM 817 C CA . GLY A 1 98 ? -0.394 -7.269 7.705 1.00 92.56 98 GLY A CA 1
ATOM 818 C C . GLY A 1 98 ? -1.781 -6.827 8.164 1.00 92.56 98 GLY A C 1
ATOM 819 O O . GLY A 1 98 ? -2.396 -5.920 7.602 1.00 92.56 98 GLY A 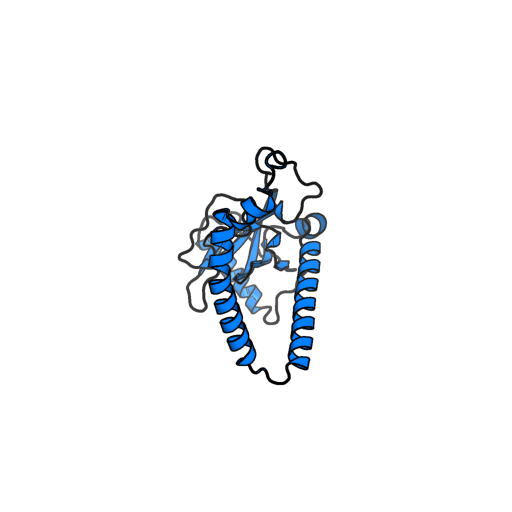O 1
ATOM 820 N N . TRP A 1 99 ? -2.295 -7.527 9.174 1.00 94.75 99 TRP A N 1
ATOM 821 C CA . TRP A 1 99 ? -3.643 -7.331 9.699 1.00 94.75 99 TRP A CA 1
ATOM 822 C C . TRP A 1 99 ? -3.685 -6.240 10.771 1.00 94.75 99 TRP A C 1
ATOM 824 O O . TRP A 1 99 ? -2.976 -6.311 11.774 1.00 94.75 99 TRP A O 1
ATOM 834 N N . GLY A 1 100 ? -4.579 -5.277 10.577 1.00 95.12 100 GLY A N 1
ATOM 835 C CA . GLY A 1 100 ? -4.919 -4.222 11.520 1.00 95.12 100 GLY A CA 1
ATOM 836 C C . GLY A 1 100 ? -6.395 -4.224 11.888 1.00 95.12 100 GLY A C 1
ATOM 837 O O . GLY A 1 100 ? -7.181 -5.041 11.404 1.00 95.12 100 GLY A O 1
ATOM 838 N N . ALA A 1 101 ? -6.773 -3.277 12.744 1.00 96.25 101 ALA A N 1
ATOM 839 C CA . ALA A 1 101 ? -8.153 -3.086 13.175 1.00 96.25 101 ALA A CA 1
ATOM 840 C C . ALA A 1 101 ? -8.666 -1.699 12.784 1.00 96.25 101 ALA A C 1
ATOM 842 O O . ALA A 1 101 ? -8.036 -0.689 13.101 1.00 96.25 101 ALA A O 1
ATOM 843 N N . VAL A 1 102 ? -9.823 -1.642 12.127 1.00 96.25 102 VAL A N 1
ATOM 844 C CA . VAL A 1 102 ? -10.478 -0.381 11.762 1.00 96.25 102 VAL A CA 1
ATOM 845 C C . VAL A 1 102 ? -10.911 0.353 13.027 1.00 96.25 102 VAL A C 1
ATOM 847 O O . VAL A 1 102 ? -11.617 -0.203 13.869 1.00 96.25 102 VAL A O 1
ATOM 850 N N . VAL A 1 103 ? -10.517 1.616 13.149 1.00 94.38 103 VAL A N 1
ATOM 851 C CA . VAL A 1 103 ? -10.945 2.513 14.227 1.00 94.38 103 VAL A CA 1
ATOM 852 C C . VAL A 1 103 ? -12.159 3.307 13.772 1.00 94.38 103 VAL A C 1
ATOM 854 O O . VAL A 1 103 ? -13.205 3.269 14.422 1.00 94.38 103 VAL A O 1
ATOM 857 N N . ASN A 1 104 ? -12.015 3.994 12.640 1.00 92.81 104 ASN A N 1
ATOM 858 C CA . ASN A 1 104 ? -13.025 4.855 12.041 1.00 92.81 104 ASN A CA 1
ATOM 859 C C . ASN A 1 104 ? -12.752 5.018 10.535 1.00 92.81 104 ASN A C 1
ATOM 861 O O . ASN A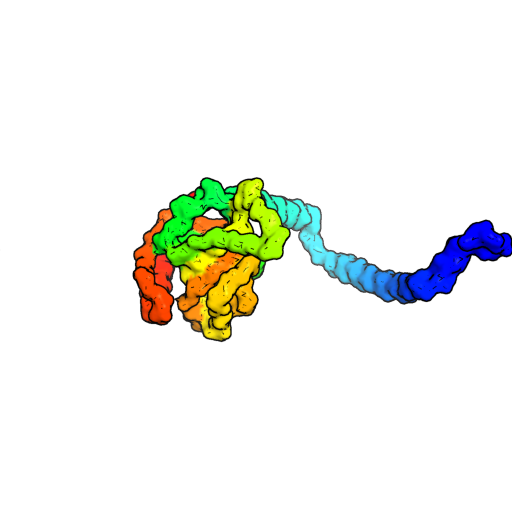 1 104 ? -11.669 4.688 10.063 1.00 92.81 104 ASN A O 1
ATOM 865 N N . PHE A 1 105 ? -13.698 5.574 9.785 1.00 92.69 105 PHE A N 1
ATOM 866 C CA . PHE A 1 105 ? -13.469 6.033 8.416 1.00 92.69 105 PHE A CA 1
ATOM 867 C C . PHE A 1 105 ? -14.153 7.384 8.186 1.00 92.69 105 PHE A C 1
ATOM 869 O O . PHE A 1 105 ? -15.146 7.719 8.831 1.00 92.69 105 PHE A O 1
ATOM 876 N N . ALA A 1 106 ? -13.616 8.184 7.270 1.00 90.25 106 ALA A N 1
ATOM 877 C CA . ALA A 1 106 ? -14.147 9.496 6.931 1.00 90.25 106 ALA A CA 1
ATOM 878 C C . ALA A 1 106 ? -14.027 9.760 5.429 1.00 90.25 106 ALA A C 1
ATOM 880 O O . ALA A 1 106 ? -13.049 9.372 4.790 1.00 90.25 106 ALA A O 1
ATOM 881 N N . LYS A 1 107 ? -15.016 10.462 4.868 1.00 88.12 107 LYS A N 1
ATOM 882 C CA . LYS A 1 107 ? -14.953 10.939 3.484 1.00 88.12 107 LYS A CA 1
ATOM 883 C C . LYS A 1 107 ? -13.954 12.096 3.393 1.00 88.12 107 LYS A C 1
ATOM 885 O O . LYS A 1 107 ? -14.076 13.080 4.128 1.00 88.12 107 LYS A O 1
ATOM 890 N N . CYS A 1 108 ? -12.993 11.983 2.486 1.00 82.44 108 CYS A N 1
ATOM 891 C CA . CYS A 1 108 ? -12.042 13.034 2.165 1.00 82.44 108 CYS A CA 1
ATOM 892 C C . CYS A 1 108 ? -12.782 14.246 1.608 1.00 82.44 108 CYS A C 1
ATOM 894 O O . CYS A 1 108 ? -13.695 14.124 0.788 1.00 82.44 108 CYS A O 1
ATOM 896 N N . ARG A 1 109 ? -12.378 15.442 2.038 1.00 74.00 109 ARG A N 1
ATOM 897 C CA . ARG A 1 109 ? -12.849 16.670 1.398 1.00 74.00 109 ARG A CA 1
ATOM 898 C C . ARG A 1 109 ? -11.998 16.906 0.149 1.00 74.00 109 ARG A C 1
ATOM 900 O O . ARG A 1 109 ? -10.774 16.789 0.247 1.00 74.00 109 ARG A O 1
ATOM 907 N N . PRO A 1 110 ? -12.602 17.227 -1.005 1.00 68.06 110 PRO A N 1
ATOM 908 C CA . PRO A 1 110 ? -11.821 17.580 -2.180 1.00 68.06 110 PRO A CA 1
ATOM 909 C C . PRO A 1 110 ? -11.000 18.854 -1.906 1.00 68.06 110 PRO A C 1
ATOM 911 O O . PRO A 1 110 ? -11.417 19.697 -1.096 1.00 68.06 110 PRO A O 1
ATOM 914 N N . PRO A 1 111 ? -9.853 19.027 -2.584 1.00 69.31 111 PRO A N 1
ATOM 915 C CA . PRO A 1 111 ? -9.122 20.287 -2.581 1.00 69.31 111 PRO A CA 1
ATOM 916 C C . PRO A 1 111 ? -10.038 21.442 -3.005 1.00 69.31 111 PRO A C 1
ATOM 918 O O . PRO A 1 111 ? -10.914 21.275 -3.859 1.00 69.31 111 PRO A O 1
ATOM 921 N N . LYS A 1 112 ? -9.842 22.631 -2.420 1.00 68.06 112 LYS A N 1
ATOM 922 C CA . LYS A 1 112 ? -10.628 23.824 -2.775 1.00 68.06 112 LYS A CA 1
ATOM 923 C C . LYS A 1 112 ? -10.565 24.057 -4.292 1.00 68.06 112 LYS A C 1
ATOM 925 O O . LYS A 1 112 ? -9.485 24.271 -4.828 1.00 68.06 112 LYS A O 1
ATOM 930 N N . GLY A 1 113 ? -11.723 24.046 -4.954 1.00 68.12 113 GLY A N 1
ATOM 931 C CA . GLY A 1 113 ? -11.854 24.339 -6.387 1.00 68.12 113 GLY A CA 1
ATOM 932 C C . GLY A 1 113 ? -11.901 23.122 -7.317 1.00 68.12 113 GLY A C 1
ATOM 933 O O . GLY A 1 113 ? -12.096 23.316 -8.512 1.00 68.12 113 GLY A O 1
ATOM 934 N N . GLN A 1 114 ? -11.773 21.891 -6.808 1.00 66.75 114 GLN A N 1
ATOM 935 C CA . GLN A 1 114 ? -12.005 20.688 -7.616 1.00 66.75 114 GLN A CA 1
ATOM 936 C C . GLN A 1 114 ? -13.450 20.182 -7.485 1.00 66.75 114 GLN A C 1
ATOM 938 O O . GLN A 1 114 ? -14.008 20.208 -6.382 1.00 66.75 114 GLN A O 1
ATOM 943 N N . PRO A 1 115 ? -14.067 19.709 -8.586 1.00 68.56 115 PRO A N 1
ATOM 944 C CA . PRO A 1 115 ? -15.374 19.072 -8.522 1.00 68.56 115 PRO A CA 1
ATOM 945 C C . PRO A 1 115 ? -15.293 17.789 -7.684 1.00 68.56 115 PRO A C 1
ATOM 947 O O . PRO A 1 115 ? -14.336 17.020 -7.784 1.00 68.56 115 PRO A O 1
ATOM 950 N N . VAL A 1 116 ? -16.307 17.559 -6.847 1.00 66.81 116 VAL A N 1
ATOM 951 C CA . VAL A 1 116 ? -16.480 16.287 -6.133 1.00 66.81 116 VAL A CA 1
ATOM 952 C C . VAL A 1 116 ? -16.735 15.208 -7.186 1.00 66.81 116 VAL A C 1
ATOM 954 O O . VAL A 1 116 ? -17.700 15.324 -7.937 1.00 66.81 116 VAL A O 1
ATOM 957 N N . GLN A 1 117 ? -15.886 14.179 -7.257 1.00 65.69 117 GLN A N 1
ATOM 958 C CA . GLN A 1 117 ? -16.173 13.014 -8.097 1.00 65.69 117 GLN A CA 1
ATOM 959 C C . GLN A 1 117 ? -17.381 12.255 -7.534 1.00 65.69 117 GLN A C 1
ATOM 961 O O . GLN A 1 117 ? -17.419 11.931 -6.342 1.00 65.69 117 GLN A O 1
ATOM 966 N N . ASP A 1 118 ? -18.356 11.999 -8.405 1.00 64.12 118 ASP A N 1
ATOM 967 C CA . ASP A 1 118 ? -19.565 11.228 -8.122 1.00 64.12 118 ASP A CA 1
ATOM 968 C C . ASP A 1 118 ? -19.762 10.202 -9.260 1.00 64.12 118 ASP A C 1
ATOM 970 O O . ASP A 1 118 ? -19.851 10.620 -10.420 1.00 64.12 118 ASP A O 1
ATOM 974 N N . PRO A 1 119 ? -19.772 8.881 -8.989 1.00 61.59 119 PRO A N 1
ATOM 975 C CA . PRO A 1 119 ? -19.656 8.240 -7.677 1.00 61.59 119 PRO A CA 1
ATOM 976 C C . PRO A 1 119 ? -18.272 8.425 -7.026 1.00 61.59 119 PRO A C 1
ATOM 978 O O . PRO A 1 119 ? -17.264 8.548 -7.725 1.00 61.59 119 PRO A O 1
ATOM 981 N N . PRO A 1 120 ? -18.195 8.448 -5.681 1.00 71.88 120 PRO A N 1
ATOM 982 C CA . PRO A 1 120 ? -16.920 8.524 -4.984 1.00 71.88 120 PRO A CA 1
ATOM 983 C C . PRO A 1 120 ? -16.120 7.239 -5.213 1.00 71.88 120 PRO A C 1
ATOM 985 O O . PRO A 1 120 ? -16.643 6.135 -5.074 1.00 71.88 120 PRO A O 1
ATOM 988 N N . ASN A 1 121 ? -14.835 7.392 -5.512 1.00 80.25 121 ASN A N 1
ATOM 989 C CA . ASN A 1 121 ? -13.895 6.283 -5.645 1.00 80.25 121 ASN A CA 1
ATOM 990 C C . ASN A 1 121 ? -13.270 5.903 -4.288 1.00 80.25 121 ASN A C 1
ATOM 992 O O . ASN A 1 121 ? -13.481 6.575 -3.274 1.00 80.25 121 ASN A O 1
ATOM 996 N N . ALA A 1 122 ? -12.461 4.839 -4.265 1.00 77.19 122 ALA A N 1
ATOM 997 C CA . ALA A 1 122 ? -11.735 4.427 -3.061 1.00 77.19 122 ALA A CA 1
ATOM 998 C C . ALA A 1 122 ? -10.834 5.556 -2.509 1.00 77.19 122 ALA A C 1
ATOM 1000 O O . ALA A 1 122 ? -10.788 5.790 -1.305 1.00 77.19 122 ALA A O 1
ATOM 1001 N N . SER A 1 123 ? -10.208 6.352 -3.377 1.00 80.00 123 SER A N 1
ATOM 1002 C CA . SER A 1 123 ? -9.361 7.492 -2.989 1.00 80.00 123 SER A CA 1
ATOM 1003 C C . SER A 1 123 ? -10.119 8.646 -2.310 1.00 80.00 123 SER A C 1
ATOM 1005 O O . SER A 1 123 ? -9.505 9.572 -1.788 1.00 80.00 123 SER A O 1
ATOM 1007 N N . SER A 1 124 ? -11.454 8.604 -2.288 1.00 84.44 124 SER A N 1
ATOM 1008 C CA . SER A 1 124 ? -12.301 9.599 -1.621 1.00 84.44 124 SER A CA 1
ATOM 1009 C C . SER A 1 124 ? -12.550 9.295 -0.140 1.00 84.44 124 SER A C 1
ATOM 1011 O O . SER A 1 124 ? -13.266 10.057 0.513 1.00 84.44 124 SER A O 1
ATOM 1013 N N . TYR A 1 125 ? -12.011 8.198 0.400 1.00 89.56 125 TYR A N 1
ATOM 1014 C CA . TYR A 1 125 ? -12.190 7.796 1.795 1.00 89.56 125 TYR A CA 1
ATOM 1015 C C . TYR A 1 125 ? -10.853 7.491 2.472 1.00 89.56 125 TYR A C 1
ATOM 1017 O O . TYR A 1 125 ? -10.044 6.715 1.966 1.00 89.56 125 TYR A O 1
ATOM 1025 N N . VAL A 1 126 ? -10.673 8.059 3.665 1.00 91.38 126 VAL A N 1
ATOM 1026 C CA . VAL A 1 126 ? -9.594 7.712 4.596 1.00 91.38 126 VAL A CA 1
ATOM 1027 C C . VAL A 1 126 ? -10.160 6.796 5.671 1.00 91.38 126 VAL A C 1
ATOM 1029 O O . VAL A 1 126 ? -11.197 7.089 6.274 1.00 91.38 126 VAL A O 1
ATOM 1032 N N . VAL A 1 127 ? -9.458 5.703 5.931 1.00 92.94 127 VAL A N 1
ATOM 1033 C CA . VAL A 1 127 ? -9.738 4.747 6.997 1.00 92.94 127 VAL A CA 1
ATOM 1034 C C . VAL A 1 127 ? -8.648 4.895 8.053 1.00 92.94 127 VAL A C 1
ATOM 1036 O O . VAL A 1 127 ? -7.465 4.759 7.763 1.00 92.94 127 VAL A O 1
ATOM 1039 N N . ASP A 1 128 ? -9.039 5.182 9.289 1.00 93.44 128 ASP A N 1
ATOM 1040 C CA . ASP A 1 128 ? -8.130 5.176 10.430 1.00 93.44 128 ASP A CA 1
ATOM 1041 C C . ASP A 1 128 ? -7.978 3.721 10.894 1.00 93.44 128 ASP A C 1
ATOM 1043 O O . ASP A 1 128 ? -8.934 3.121 11.397 1.00 93.44 128 ASP A O 1
ATOM 1047 N N . VAL A 1 129 ? -6.791 3.140 10.720 1.00 94.94 129 VAL A N 1
ATOM 1048 C CA . VAL A 1 129 ? -6.512 1.733 11.045 1.00 94.94 129 VAL A CA 1
ATOM 1049 C C . VAL A 1 129 ? -5.428 1.654 12.110 1.00 94.94 129 VAL A C 1
ATOM 1051 O O . VAL A 1 129 ? -4.380 2.286 12.006 1.00 94.94 129 VAL A O 1
ATOM 1054 N N . LEU A 1 130 ? -5.666 0.860 13.152 1.00 94.81 130 LEU A N 1
ATOM 1055 C CA . LEU A 1 130 ? -4.653 0.540 14.146 1.00 94.81 130 LEU A CA 1
ATOM 1056 C C . LEU A 1 130 ? -3.703 -0.519 13.570 1.00 94.81 130 LEU A C 1
ATOM 1058 O O . LEU A 1 130 ? -4.099 -1.673 13.387 1.00 94.81 130 LEU A O 1
ATOM 1062 N N . LEU A 1 131 ? -2.462 -0.115 13.301 1.00 94.12 131 LEU A N 1
ATOM 1063 C CA . LEU A 1 131 ? -1.422 -0.933 12.677 1.00 94.12 131 LEU A CA 1
ATOM 1064 C C . LEU A 1 131 ? -0.176 -1.007 13.555 1.00 94.12 131 LEU A C 1
ATOM 1066 O O . LEU A 1 131 ? 0.087 -0.125 14.377 1.00 94.12 131 LEU A O 1
ATOM 1070 N N . GLN A 1 132 ? 0.608 -2.065 13.355 1.00 92.19 132 GLN A N 1
ATOM 1071 C CA . GLN A 1 132 ? 1.945 -2.156 13.918 1.00 92.19 132 GLN A CA 1
ATOM 1072 C C . GLN A 1 132 ? 2.931 -1.469 12.967 1.00 92.19 132 GLN A C 1
ATOM 1074 O O . GLN A 1 132 ? 3.124 -1.908 11.836 1.00 92.19 132 GLN A O 1
ATOM 1079 N N . VAL A 1 133 ? 3.551 -0.391 13.434 1.00 92.31 133 VAL A N 1
ATOM 1080 C CA . VAL A 1 133 ? 4.534 0.403 12.683 1.00 92.31 133 VAL A CA 1
ATOM 1081 C C . VAL A 1 133 ? 5.890 0.348 13.375 1.00 92.31 133 VAL A C 1
ATOM 1083 O O . VAL A 1 133 ? 5.984 -0.011 14.554 1.00 92.31 133 VAL A O 1
ATOM 1086 N N . ALA A 1 134 ? 6.956 0.689 12.657 1.00 90.56 134 ALA A N 1
ATOM 1087 C CA . ALA A 1 134 ? 8.282 0.778 13.256 1.00 90.56 134 ALA A CA 1
ATOM 1088 C C . ALA A 1 134 ? 8.354 1.861 14.357 1.00 90.56 134 ALA A C 1
ATOM 1090 O O . ALA A 1 134 ? 7.576 2.820 14.379 1.00 90.56 134 ALA A O 1
ATOM 1091 N N . SER A 1 135 ? 9.241 1.676 15.339 1.00 86.31 135 SER A N 1
ATOM 1092 C CA . SER A 1 135 ? 9.265 2.519 16.549 1.00 86.31 135 SER A CA 1
ATOM 1093 C C . SER A 1 135 ? 9.712 3.963 16.285 1.00 86.31 135 SER A C 1
ATOM 1095 O O . SER A 1 135 ? 9.252 4.879 16.974 1.00 86.31 135 SER A O 1
ATOM 1097 N N . ASP A 1 136 ? 10.572 4.153 15.287 1.00 84.94 136 ASP A N 1
ATOM 1098 C CA . ASP A 1 136 ? 11.126 5.425 14.804 1.00 84.94 136 ASP A CA 1
ATOM 1099 C C . ASP A 1 136 ? 10.111 6.281 14.026 1.00 84.94 136 ASP A C 1
ATOM 1101 O O . ASP A 1 136 ? 10.264 7.497 13.921 1.00 84.94 136 ASP A O 1
ATOM 1105 N N . VAL A 1 137 ? 9.038 5.667 13.525 1.00 83.69 137 VAL A N 1
ATOM 1106 C CA . VAL A 1 137 ? 8.012 6.341 12.725 1.00 83.69 137 VAL A CA 1
ATOM 1107 C C . VAL A 1 137 ? 7.147 7.239 13.598 1.00 83.69 137 VAL A C 1
ATOM 1109 O O . VAL A 1 137 ? 6.579 6.800 14.598 1.00 83.69 137 VAL A O 1
ATOM 1112 N N . THR A 1 138 ? 6.958 8.489 13.189 1.00 81.38 138 THR A N 1
ATOM 1113 C CA . THR A 1 138 ? 5.933 9.365 13.767 1.00 81.38 138 THR A CA 1
ATOM 1114 C C . THR A 1 138 ? 4.821 9.546 12.752 1.00 81.38 138 THR A C 1
ATOM 1116 O O . THR A 1 138 ? 5.053 10.070 11.668 1.00 81.38 138 THR A O 1
ATOM 1119 N N . VAL A 1 139 ? 3.615 9.099 13.097 1.00 80.44 139 VAL A N 1
ATOM 1120 C CA . VAL A 1 139 ? 2.454 9.244 12.219 1.00 80.44 139 VAL A CA 1
ATOM 1121 C C . VAL A 1 139 ? 1.953 10.686 12.328 1.00 80.44 139 VAL A C 1
ATOM 1123 O O . VAL A 1 139 ? 1.611 11.122 13.433 1.00 80.44 139 VAL A O 1
ATOM 1126 N N . PRO A 1 140 ? 1.923 11.458 11.231 1.00 74.94 140 PRO A N 1
ATOM 1127 C CA . PRO A 1 140 ? 1.405 12.814 11.273 1.00 74.94 140 PRO A CA 1
ATOM 1128 C C . PRO A 1 140 ? -0.097 12.794 11.583 1.00 74.94 140 PRO A C 1
ATOM 1130 O O . PRO A 1 140 ? -0.853 11.995 11.039 1.00 74.94 140 PRO A O 1
ATOM 1133 N N . ALA A 1 141 ? -0.542 13.711 12.445 1.00 65.19 141 ALA A N 1
ATOM 1134 C CA . ALA A 1 141 ? -1.961 13.859 12.783 1.00 65.19 141 ALA A CA 1
ATOM 1135 C C . ALA A 1 141 ? -2.797 14.434 11.622 1.00 65.19 141 ALA A C 1
ATOM 1137 O O . ALA A 1 141 ? -4.026 14.334 11.625 1.00 65.19 141 ALA A O 1
ATOM 1138 N N . ASN A 1 142 ? -2.139 15.052 10.635 1.00 65.75 142 ASN A N 1
ATOM 1139 C CA . ASN A 1 142 ? -2.808 15.618 9.475 1.00 65.75 142 ASN A CA 1
ATOM 1140 C C . ASN A 1 142 ? -3.184 14.516 8.487 1.00 65.75 142 ASN A C 1
ATOM 1142 O O . ASN A 1 142 ? -2.327 13.827 7.938 1.00 65.75 142 ASN A O 1
ATOM 1146 N N . LYS A 1 143 ? -4.489 14.406 8.237 1.00 66.12 143 LYS A N 1
ATOM 1147 C CA . LYS A 1 143 ? -5.070 13.552 7.202 1.00 66.12 143 LYS A CA 1
ATOM 1148 C C . LYS A 1 143 ? -4.868 14.213 5.840 1.00 66.12 143 LYS A C 1
ATOM 1150 O O . LYS A 1 143 ? -5.773 14.867 5.322 1.00 66.12 143 LYS A O 1
ATOM 1155 N N . ASN A 1 144 ? -3.658 14.112 5.306 1.00 63.59 144 ASN A N 1
ATOM 1156 C CA . ASN A 1 144 ? -3.428 14.398 3.896 1.00 63.59 144 ASN A CA 1
ATOM 1157 C C . ASN A 1 144 ? -4.119 13.310 3.058 1.00 63.59 144 ASN A C 1
ATOM 1159 O O . ASN A 1 144 ? -4.272 12.183 3.525 1.00 63.59 144 ASN A O 1
ATOM 1163 N N . ASN A 1 145 ? -4.521 13.625 1.823 1.00 67.38 145 ASN A N 1
ATOM 1164 C CA . ASN A 1 145 ? -5.076 12.639 0.878 1.00 67.38 145 ASN A CA 1
ATOM 1165 C C . ASN A 1 145 ? -3.978 11.730 0.278 1.00 67.38 145 ASN A C 1
ATOM 1167 O O . ASN A 1 145 ? -4.087 11.310 -0.871 1.00 67.38 145 ASN A O 1
ATOM 1171 N N . ASP A 1 146 ? -2.913 11.465 1.033 1.00 76.50 146 ASP A N 1
ATOM 1172 C CA . ASP A 1 146 ? -1.852 10.545 0.639 1.00 76.50 146 ASP A CA 1
ATOM 1173 C C . ASP A 1 146 ? -2.305 9.107 0.937 1.00 76.50 146 ASP A C 1
ATOM 1175 O O . ASP A 1 146 ? -2.997 8.863 1.926 1.00 76.50 146 ASP A O 1
ATOM 1179 N N . GLU A 1 147 ? -1.917 8.142 0.096 1.00 81.06 147 GLU A N 1
ATOM 1180 C CA . GLU A 1 147 ? -2.292 6.726 0.274 1.00 81.06 147 GLU A CA 1
ATOM 1181 C C . GLU A 1 147 ? -1.820 6.161 1.614 1.00 81.06 147 GLU A C 1
ATOM 1183 O O . GLU A 1 147 ? -2.564 5.453 2.299 1.00 81.06 147 GLU A O 1
ATOM 1188 N N . LEU A 1 148 ? -0.605 6.543 1.994 1.00 84.06 148 LEU A N 1
ATOM 1189 C CA . LEU A 1 148 ? 0.028 6.243 3.262 1.00 84.06 148 LEU A CA 1
ATOM 1190 C C . LEU A 1 148 ? 0.800 7.493 3.715 1.00 84.06 148 LEU A C 1
ATOM 1192 O O . LEU A 1 148 ? 1.439 8.139 2.878 1.00 84.06 148 LEU A O 1
ATOM 1196 N N . PRO A 1 149 ? 0.794 7.854 5.010 1.00 83.62 149 PRO A N 1
ATOM 1197 C CA . PRO A 1 149 ? 1.546 9.011 5.469 1.00 83.62 149 PRO A CA 1
ATOM 1198 C C . PRO A 1 149 ? 3.059 8.839 5.240 1.00 83.62 149 PRO A C 1
ATOM 1200 O O . PRO A 1 149 ? 3.589 7.734 5.406 1.00 83.62 149 PRO A O 1
ATOM 1203 N N . PRO A 1 150 ? 3.783 9.919 4.891 1.00 81.00 150 PRO A N 1
ATOM 1204 C CA . PRO A 1 150 ? 5.193 9.835 4.532 1.00 81.00 150 PRO A CA 1
ATOM 1205 C C . PRO A 1 150 ? 6.034 9.309 5.697 1.00 81.00 150 PRO A C 1
ATOM 1207 O O . PRO A 1 150 ? 5.884 9.736 6.842 1.00 81.00 150 PRO A O 1
ATOM 1210 N N . GLY A 1 151 ? 6.934 8.373 5.392 1.00 82.88 151 GLY A N 1
ATOM 1211 C CA . GLY A 1 151 ? 7.822 7.752 6.376 1.00 82.88 151 GLY A CA 1
ATOM 1212 C C . GLY A 1 151 ? 7.182 6.630 7.200 1.00 82.88 151 GLY A C 1
ATOM 1213 O O . GLY A 1 151 ? 7.880 6.016 8.002 1.00 82.88 151 GLY A O 1
ATOM 1214 N N . VAL A 1 152 ? 5.893 6.320 7.011 1.00 87.31 152 VAL A N 1
ATOM 1215 C CA . VAL A 1 152 ? 5.264 5.172 7.673 1.00 87.31 152 VAL A CA 1
ATOM 1216 C C . VAL A 1 152 ? 5.710 3.875 7.008 1.00 87.31 152 VAL A C 1
ATOM 1218 O O . VAL A 1 152 ? 5.530 3.679 5.811 1.00 87.31 152 VAL A O 1
ATOM 1221 N N . ARG A 1 153 ? 6.273 2.967 7.807 1.00 90.31 153 ARG A N 1
ATOM 1222 C CA . ARG A 1 153 ? 6.725 1.640 7.373 1.00 90.31 153 ARG A CA 1
ATOM 1223 C C . ARG A 1 153 ? 6.386 0.570 8.416 1.00 90.31 153 ARG A C 1
ATOM 1225 O O . ARG A 1 153 ? 6.318 0.891 9.613 1.00 90.31 153 ARG A O 1
ATOM 1232 N N . PRO A 1 154 ? 6.198 -0.693 8.001 1.00 90.81 154 PRO A N 1
ATOM 1233 C CA . PRO A 1 154 ? 6.092 -1.799 8.940 1.00 90.81 154 PRO A CA 1
ATOM 1234 C C . PRO A 1 154 ? 7.435 -2.025 9.666 1.00 90.81 154 PRO A C 1
ATOM 1236 O O . PRO A 1 154 ? 8.496 -1.657 9.143 1.00 90.81 154 PRO A O 1
ATOM 1239 N N . PRO A 1 155 ? 7.420 -2.611 10.877 1.00 88.44 155 PRO A N 1
ATOM 1240 C CA . PRO A 1 155 ? 8.645 -3.022 11.557 1.00 88.44 155 PRO A CA 1
ATOM 1241 C C . PRO A 1 155 ? 9.342 -4.139 10.770 1.00 88.44 155 PRO A C 1
ATOM 1243 O O . PRO A 1 155 ? 8.693 -5.074 10.297 1.00 88.44 155 PRO A O 1
ATOM 1246 N N . VAL A 1 156 ? 10.668 -4.062 10.653 1.00 86.31 156 VAL A N 1
ATOM 1247 C CA . VAL A 1 156 ? 11.462 -5.136 10.034 1.00 86.31 156 VAL A CA 1
ATOM 1248 C C . VAL A 1 156 ? 11.482 -6.360 10.959 1.00 86.31 156 VAL A C 1
ATOM 1250 O O . VAL A 1 156 ? 11.286 -6.244 12.171 1.00 86.31 156 VAL A O 1
ATOM 1253 N N . ALA A 1 157 ? 11.713 -7.556 10.413 1.00 78.62 157 ALA A N 1
ATOM 1254 C CA . ALA A 1 157 ? 11.836 -8.779 11.204 1.00 78.62 157 ALA A CA 1
ATOM 1255 C C . ALA A 1 157 ? 12.885 -8.616 12.328 1.00 78.62 157 ALA A C 1
ATOM 1257 O O . ALA A 1 157 ? 14.064 -8.400 12.064 1.00 78.62 157 ALA A O 1
ATOM 1258 N N . GLY A 1 158 ? 12.440 -8.710 13.586 1.00 75.50 158 GLY A N 1
ATOM 1259 C CA . GLY A 1 158 ? 13.278 -8.528 14.780 1.00 75.50 158 GLY A CA 1
ATOM 1260 C C . GLY A 1 158 ? 13.291 -7.107 15.362 1.00 75.50 158 GLY A C 1
ATOM 1261 O O . GLY A 1 158 ? 13.761 -6.914 16.483 1.00 75.50 158 GLY A O 1
ATOM 1262 N N . GLU A 1 159 ? 12.731 -6.119 14.663 1.00 85.12 159 GLU A N 1
ATOM 1263 C CA . GLU A 1 159 ? 12.565 -4.758 15.170 1.00 85.12 159 GLU A CA 1
ATOM 1264 C C . GLU A 1 159 ? 11.355 -4.671 16.113 1.00 85.12 159 GLU A C 1
ATOM 1266 O O . GLU A 1 159 ? 10.300 -5.271 15.885 1.00 85.12 159 GLU A O 1
ATOM 1271 N N . LYS A 1 160 ? 11.475 -3.884 17.189 1.00 81.12 160 LYS A N 1
ATOM 1272 C CA . LYS A 1 160 ? 10.319 -3.572 18.034 1.00 81.12 160 LYS A CA 1
ATOM 1273 C C . LYS A 1 160 ? 9.393 -2.626 17.270 1.00 81.12 160 LYS A C 1
ATOM 1275 O O . LYS A 1 160 ? 9.777 -1.505 16.949 1.00 81.12 160 LYS A O 1
ATOM 1280 N N . GLY A 1 161 ? 8.167 -3.067 17.011 1.00 87.00 161 GLY A N 1
ATOM 1281 C CA . GLY A 1 161 ? 7.102 -2.214 16.487 1.00 87.00 161 GLY A CA 1
ATOM 1282 C C . GLY A 1 161 ? 6.243 -1.620 17.601 1.00 87.00 161 GLY A C 1
ATOM 1283 O O . GLY A 1 161 ? 6.075 -2.235 18.658 1.00 87.00 161 GLY A O 1
ATOM 1284 N N . LYS A 1 162 ? 5.651 -0.457 17.342 1.00 90.81 162 LYS A N 1
ATOM 1285 C CA . LYS A 1 162 ? 4.622 0.159 18.187 1.00 90.81 162 LYS A CA 1
ATOM 1286 C C . LYS A 1 162 ? 3.277 0.147 17.471 1.00 90.81 162 LYS A C 1
ATOM 1288 O O . LYS A 1 162 ? 3.219 0.132 16.246 1.00 90.81 162 LYS A O 1
ATOM 1293 N N . MET A 1 163 ? 2.194 0.142 18.240 1.00 92.25 163 MET A N 1
ATOM 1294 C CA . MET A 1 163 ? 0.852 0.261 17.676 1.00 92.25 163 MET A CA 1
ATOM 1295 C C . MET A 1 163 ? 0.483 1.731 17.531 1.00 92.25 163 MET A C 1
ATOM 1297 O O . MET A 1 163 ? 0.472 2.467 18.521 1.00 92.25 163 MET A O 1
ATOM 1301 N N . GLU A 1 164 ? 0.130 2.134 16.319 1.00 92.31 164 GLU A N 1
ATOM 1302 C CA . GLU A 1 164 ? -0.310 3.491 16.007 1.00 92.31 164 GLU A CA 1
ATOM 1303 C C . GLU A 1 164 ? -1.570 3.468 15.154 1.00 92.31 164 GLU A C 1
ATOM 1305 O O . GLU A 1 164 ? -1.810 2.536 14.384 1.00 92.31 164 GLU A O 1
ATOM 1310 N N . VAL A 1 165 ? -2.394 4.501 15.320 1.00 92.62 165 VAL A N 1
ATOM 1311 C CA . VAL A 1 165 ? -3.549 4.722 14.450 1.00 92.62 165 VAL A CA 1
ATOM 1312 C C . VAL A 1 165 ? -3.047 5.466 13.223 1.00 92.62 165 VAL A C 1
ATOM 1314 O O . VAL A 1 165 ? -2.646 6.624 13.322 1.00 92.62 165 VAL A O 1
ATOM 1317 N N . VAL A 1 166 ? -3.048 4.785 12.083 1.00 92.44 166 VAL A N 1
ATOM 1318 C CA . VAL A 1 166 ? -2.565 5.313 10.811 1.00 92.44 166 VAL A CA 1
ATOM 1319 C C . VAL A 1 166 ? -3.771 5.639 9.929 1.00 92.44 166 VAL A C 1
ATOM 1321 O O . VAL A 1 166 ? -4.576 4.742 9.665 1.00 92.44 166 VAL A O 1
ATOM 1324 N N . PRO A 1 167 ? -3.932 6.894 9.477 1.00 92.12 167 PRO A N 1
ATOM 1325 C CA . PRO A 1 167 ? -4.894 7.212 8.432 1.00 92.12 167 PRO A CA 1
ATOM 1326 C C . PRO A 1 167 ? -4.359 6.683 7.098 1.00 92.12 167 PRO A C 1
ATOM 1328 O O . PRO A 1 167 ? -3.282 7.087 6.667 1.00 92.12 167 PRO A O 1
ATOM 1331 N N . VAL A 1 168 ? -5.095 5.779 6.458 1.00 91.56 168 VAL A N 1
ATOM 1332 C CA . VAL A 1 168 ? -4.742 5.202 5.152 1.00 91.56 168 VAL A CA 1
ATOM 1333 C C . VAL A 1 168 ? -5.880 5.399 4.158 1.00 91.56 168 VAL A C 1
ATOM 1335 O O . VAL A 1 168 ? -7.048 5.422 4.554 1.00 91.56 168 VAL A O 1
ATOM 1338 N N . LEU A 1 169 ? -5.578 5.538 2.866 1.00 91.25 169 LEU A N 1
ATOM 1339 C CA . LEU A 1 169 ? -6.638 5.545 1.853 1.00 91.25 169 LEU A CA 1
ATOM 1340 C C . LEU A 1 169 ? -7.249 4.154 1.710 1.00 91.25 169 LEU A C 1
ATOM 1342 O O . LEU A 1 169 ? -6.564 3.137 1.822 1.00 91.25 169 LEU A O 1
ATOM 1346 N N . LEU A 1 170 ? -8.543 4.109 1.400 1.00 91.06 170 LEU A N 1
ATOM 1347 C CA . LEU A 1 170 ? -9.271 2.857 1.182 1.00 91.06 170 LEU A CA 1
ATOM 1348 C C . LEU A 1 170 ? -8.661 1.994 0.059 1.00 91.06 170 LEU A C 1
ATOM 1350 O O . LEU A 1 170 ? -8.772 0.774 0.107 1.00 91.06 170 LEU A O 1
ATOM 1354 N N . SER A 1 171 ? -7.956 2.597 -0.906 1.00 89.38 171 SER A N 1
ATOM 1355 C CA . SER A 1 171 ? -7.213 1.876 -1.953 1.00 89.38 171 SER A CA 1
ATOM 1356 C C . SER A 1 171 ? -6.092 0.975 -1.412 1.00 89.38 171 SER A C 1
ATOM 1358 O O . SER A 1 171 ? -5.722 0.006 -2.066 1.00 89.38 171 SER A O 1
ATOM 1360 N N . THR A 1 172 ? -5.570 1.251 -0.212 1.00 91.38 172 THR A N 1
ATOM 1361 C CA . THR A 1 172 ? -4.490 0.467 0.423 1.00 91.38 172 THR A CA 1
ATOM 1362 C C . THR A 1 172 ? -4.981 -0.783 1.160 1.00 91.38 172 THR A C 1
ATOM 1364 O O . THR A 1 172 ? -4.180 -1.581 1.659 1.00 91.38 172 THR A O 1
ATOM 1367 N N . VAL A 1 173 ? -6.303 -0.969 1.249 1.00 93.50 173 VAL A N 1
ATOM 1368 C CA . VAL A 1 173 ? -6.902 -2.160 1.852 1.00 93.50 173 VAL A CA 1
ATOM 1369 C C . VAL A 1 173 ? -6.728 -3.337 0.892 1.00 93.50 173 VAL A C 1
ATOM 1371 O O . VAL A 1 173 ? -7.269 -3.355 -0.205 1.00 93.50 173 VAL A O 1
ATOM 1374 N N . ASP A 1 174 ? -5.956 -4.336 1.303 1.00 93.81 174 ASP A N 1
ATOM 1375 C CA . ASP A 1 174 ? -5.687 -5.550 0.527 1.00 93.81 174 ASP A CA 1
ATOM 1376 C C . ASP A 1 174 ? -6.837 -6.556 0.647 1.00 93.81 174 ASP A C 1
ATOM 1378 O O . ASP A 1 174 ? -7.237 -7.168 -0.341 1.00 93.81 174 ASP A O 1
ATOM 1382 N N . ALA A 1 175 ? -7.371 -6.703 1.865 1.00 93.75 175 ALA A N 1
ATOM 1383 C CA . ALA A 1 175 ? -8.463 -7.611 2.188 1.00 93.75 175 ALA A CA 1
ATOM 1384 C C . ALA A 1 175 ? -9.228 -7.152 3.437 1.00 93.75 175 ALA A C 1
ATOM 1386 O O . ALA A 1 175 ? -8.663 -6.534 4.344 1.00 93.75 175 ALA A O 1
ATOM 1387 N N . ILE A 1 176 ? -10.506 -7.521 3.522 1.00 95.12 176 ILE A N 1
ATOM 1388 C CA . ILE A 1 176 ? -11.358 -7.273 4.689 1.00 95.12 176 ILE A CA 1
ATOM 1389 C C . ILE A 1 176 ? -11.656 -8.615 5.357 1.00 95.12 176 ILE A C 1
ATOM 1391 O O . ILE A 1 176 ? -12.126 -9.550 4.719 1.00 95.12 176 ILE A O 1
ATOM 1395 N N . GLY A 1 177 ? -11.369 -8.722 6.649 1.00 93.94 177 GLY A N 1
ATOM 1396 C CA . GLY A 1 177 ? -11.570 -9.937 7.426 1.00 93.94 177 GLY A CA 1
ATOM 1397 C C . GLY A 1 177 ? -13.015 -10.108 7.891 1.00 93.94 177 GLY A C 1
ATOM 1398 O O . GLY A 1 177 ? -13.694 -9.158 8.293 1.00 93.94 177 GLY A O 1
ATOM 1399 N N . HIS A 1 178 ? -13.475 -11.354 7.944 1.00 92.31 178 HIS A N 1
ATOM 1400 C CA . HIS A 1 178 ? -14.804 -11.699 8.450 1.00 92.31 178 HIS A CA 1
ATOM 1401 C C . HIS A 1 178 ? -14.969 -11.393 9.954 1.00 92.31 178 HIS A C 1
ATOM 1403 O O . HIS A 1 178 ? -16.074 -11.128 10.433 1.00 92.31 178 HIS A O 1
ATOM 1409 N N . LEU A 1 179 ? -13.868 -11.364 10.710 1.00 92.19 179 LEU A N 1
ATOM 1410 C CA . LEU A 1 179 ? -13.872 -11.136 12.155 1.00 92.19 179 LEU A CA 1
ATOM 1411 C C . LEU A 1 179 ? -13.828 -9.652 12.536 1.00 92.19 179 LEU A C 1
ATOM 1413 O O . LEU A 1 179 ? -13.291 -8.796 11.827 1.00 92.19 179 LEU A O 1
ATOM 1417 N N . ARG A 1 180 ? -14.365 -9.373 13.725 1.00 93.56 180 ARG A N 1
ATOM 1418 C CA . ARG A 1 180 ? -14.231 -8.099 14.431 1.00 93.56 180 ARG A CA 1
ATOM 1419 C C . ARG A 1 180 ? -13.646 -8.369 15.808 1.00 93.56 180 ARG A C 1
ATOM 1421 O O . ARG A 1 180 ? -14.062 -9.313 16.477 1.00 93.56 180 ARG A O 1
ATOM 1428 N N . ILE A 1 181 ? -12.712 -7.532 16.227 1.00 93.31 181 ILE A N 1
ATOM 1429 C CA . ILE A 1 181 ? -12.183 -7.527 17.588 1.00 93.31 181 ILE A CA 1
ATOM 1430 C C . ILE A 1 181 ? -12.823 -6.398 18.389 1.00 93.31 181 ILE A C 1
ATOM 1432 O O . ILE A 1 181 ? -13.293 -5.405 17.834 1.00 93.31 181 ILE A O 1
ATOM 1436 N N . PHE A 1 182 ? -12.850 -6.553 19.709 1.00 91.81 182 PHE A N 1
ATOM 1437 C CA . PHE A 1 182 ? -13.300 -5.483 20.586 1.00 91.81 182 PHE A CA 1
ATOM 1438 C C . PHE A 1 182 ? -12.274 -4.347 20.577 1.00 91.81 182 PHE A C 1
ATOM 1440 O O . PHE A 1 182 ? -11.096 -4.567 20.868 1.00 91.81 182 PHE A O 1
ATOM 1447 N N . LEU A 1 183 ? -12.730 -3.139 20.250 1.00 91.38 183 LEU A N 1
ATOM 1448 C CA . LEU A 1 183 ? -11.901 -1.943 20.242 1.00 91.38 183 LEU A CA 1
ATOM 1449 C C . LEU A 1 183 ? -12.277 -1.050 21.438 1.00 91.38 183 LEU A C 1
ATOM 1451 O O . LEU A 1 183 ? -13.458 -0.725 21.590 1.00 91.38 183 LEU A O 1
ATOM 1455 N N . PRO A 1 184 ? -11.312 -0.645 22.283 1.00 89.81 184 PRO A N 1
ATOM 1456 C CA . PRO A 1 184 ? -11.543 0.352 23.322 1.00 89.81 184 PRO A CA 1
ATOM 1457 C C . PRO A 1 184 ? -12.070 1.667 22.737 1.00 89.81 184 PRO A C 1
ATOM 1459 O O . PRO A 1 184 ? -11.710 2.050 21.625 1.00 89.81 184 PRO A O 1
ATOM 1462 N N . THR A 1 185 ? -12.877 2.393 23.512 1.00 85.44 185 THR A N 1
ATOM 1463 C CA . THR A 1 185 ? -13.408 3.708 23.115 1.00 85.44 185 THR A CA 1
ATOM 1464 C C . THR A 1 185 ? -12.324 4.777 22.991 1.00 85.44 185 THR A C 1
ATOM 1466 O O . THR A 1 185 ? -12.489 5.723 22.225 1.00 85.44 185 THR A O 1
ATOM 1469 N N . ASP A 1 186 ? -11.216 4.629 23.721 1.00 87.19 186 ASP A N 1
ATOM 1470 C CA . ASP A 1 186 ? -10.076 5.538 23.677 1.00 87.19 186 ASP A CA 1
ATOM 1471 C C . ASP A 1 186 ? -8.778 4.786 23.364 1.00 87.19 186 ASP A C 1
ATOM 1473 O O . ASP A 1 186 ? -8.328 3.921 24.118 1.00 87.19 186 ASP A O 1
ATOM 1477 N N . LEU A 1 187 ? -8.158 5.155 22.243 1.00 86.25 187 LEU A N 1
ATOM 1478 C CA . LEU A 1 187 ? -6.880 4.626 21.776 1.00 86.25 187 LEU A CA 1
ATOM 1479 C C . LEU A 1 187 ? -5.747 5.648 21.915 1.00 86.25 187 LEU A C 1
ATOM 1481 O O . LEU A 1 187 ? -4.736 5.525 21.233 1.00 86.25 187 LEU A O 1
ATOM 1485 N N . ARG A 1 188 ? -5.871 6.681 22.753 1.00 85.25 188 ARG A N 1
ATOM 1486 C CA . ARG A 1 188 ? -4.768 7.630 22.994 1.00 85.25 188 ARG A CA 1
ATOM 1487 C C . ARG A 1 188 ? -3.658 7.028 23.852 1.00 85.25 188 ARG A C 1
ATOM 1489 O O . ARG A 1 188 ? -2.492 7.350 23.650 1.00 85.25 188 ARG A O 1
ATOM 1496 N N . SER A 1 189 ? -4.010 6.135 24.778 1.00 89.44 189 SER A N 1
ATOM 1497 C CA . SER A 1 189 ? -3.034 5.454 25.632 1.00 89.44 189 SER A CA 1
ATOM 1498 C C . SER A 1 189 ? -2.321 4.314 24.882 1.00 89.44 189 SER A C 1
ATOM 1500 O O . SER A 1 189 ? -2.998 3.451 24.308 1.00 89.44 189 SER A O 1
ATOM 1502 N N . PRO A 1 190 ? -0.977 4.230 24.949 1.00 87.50 190 PRO A N 1
ATOM 1503 C CA . PRO A 1 190 ? -0.215 3.095 24.425 1.00 87.50 190 PRO A CA 1
ATOM 1504 C C . PRO A 1 190 ? -0.646 1.744 25.010 1.00 87.50 190 PRO A C 1
ATOM 1506 O O . PRO A 1 190 ? -0.603 0.727 24.320 1.00 87.50 190 PRO A O 1
ATOM 1509 N N . GLU A 1 191 ? -1.101 1.712 26.265 1.00 90.38 191 GLU A N 1
ATOM 1510 C CA . GLU A 1 191 ? -1.562 0.485 26.926 1.00 90.38 191 GLU A CA 1
ATOM 1511 C C . GLU A 1 191 ? -2.817 -0.081 26.257 1.00 90.38 191 GLU A C 1
ATOM 1513 O O . GLU A 1 191 ? -2.895 -1.280 25.987 1.00 90.38 191 GLU A O 1
ATOM 1518 N N . GLN A 1 192 ? -3.772 0.790 25.914 1.00 90.94 192 GLN A N 1
ATOM 1519 C CA . GLN A 1 192 ? -5.001 0.387 25.229 1.00 90.94 192 GLN A CA 1
ATOM 1520 C C . GLN A 1 192 ? -4.695 -0.160 23.835 1.00 90.94 192 GLN A C 1
ATOM 1522 O O . GLN A 1 192 ? -5.200 -1.217 23.457 1.00 90.94 192 GLN A O 1
ATOM 1527 N N . ARG A 1 193 ? -3.784 0.486 23.100 1.00 92.12 193 ARG A N 1
ATOM 1528 C CA . ARG A 1 193 ? -3.329 -0.018 21.796 1.00 92.12 193 ARG A CA 1
ATOM 1529 C C . ARG A 1 193 ? -2.619 -1.369 21.916 1.00 92.12 193 ARG A C 1
ATOM 1531 O O . ARG A 1 193 ? -2.834 -2.253 21.091 1.00 92.12 193 ARG A O 1
ATOM 1538 N N . ASN A 1 194 ? -1.822 -1.565 22.968 1.00 90.75 194 ASN A N 1
ATOM 1539 C CA . ASN A 1 194 ? -1.157 -2.838 23.245 1.00 90.75 194 ASN A CA 1
ATOM 1540 C C . ASN A 1 194 ? -2.136 -3.965 23.608 1.00 90.75 194 ASN A C 1
ATOM 1542 O O . ASN A 1 194 ? -1.866 -5.122 23.284 1.00 90.75 194 ASN A O 1
ATOM 1546 N N . ASN A 1 195 ? -3.277 -3.663 24.229 1.00 91.31 195 ASN A N 1
ATOM 1547 C 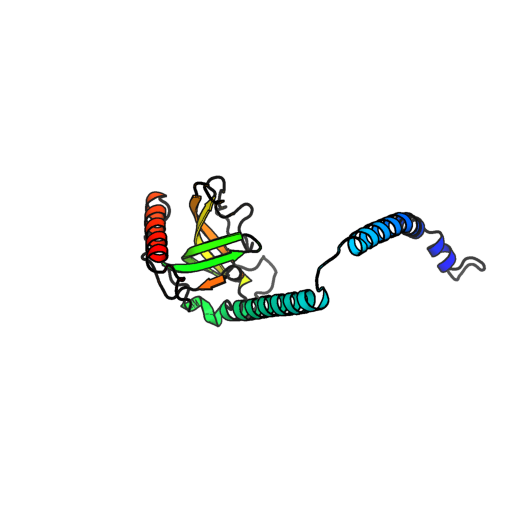CA . ASN A 1 195 ? -4.327 -4.660 24.454 1.00 91.31 195 ASN A CA 1
ATOM 1548 C C . ASN A 1 195 ? -4.937 -5.136 23.131 1.00 91.31 195 ASN A C 1
ATOM 1550 O O . ASN A 1 195 ? -5.107 -6.338 22.929 1.00 91.31 195 ASN A O 1
ATOM 1554 N N . VAL A 1 196 ? -5.180 -4.215 22.194 1.00 92.81 196 VAL A N 1
ATOM 1555 C CA . VAL A 1 196 ? -5.653 -4.569 20.849 1.00 92.81 196 VAL A CA 1
ATOM 1556 C C . VAL A 1 196 ? -4.597 -5.380 20.087 1.00 92.81 196 VAL A C 1
ATOM 1558 O O . VAL A 1 196 ? -4.947 -6.366 19.443 1.00 92.81 196 VAL A O 1
ATOM 1561 N N . ARG A 1 197 ? -3.302 -5.053 20.234 1.00 91.81 197 ARG A N 1
ATOM 1562 C CA . ARG A 1 197 ? -2.184 -5.850 19.685 1.00 91.81 197 ARG A CA 1
ATOM 1563 C C . ARG A 1 197 ? -2.240 -7.308 20.128 1.00 91.81 197 ARG A C 1
ATOM 1565 O O . ARG A 1 197 ? -2.163 -8.197 19.292 1.00 91.81 197 ARG A O 1
ATOM 1572 N N . LYS A 1 198 ? -2.418 -7.550 21.431 1.00 92.25 198 LYS A N 1
ATOM 1573 C CA . LYS A 1 198 ? -2.567 -8.910 21.978 1.00 92.25 198 LYS A CA 1
ATOM 1574 C C . LYS A 1 198 ? -3.788 -9.618 21.388 1.00 92.25 198 LYS A C 1
ATOM 1576 O O . LYS A 1 198 ? -3.722 -10.805 21.094 1.00 92.25 198 LYS A O 1
ATOM 1581 N N . GLY A 1 199 ? -4.886 -8.887 21.180 1.00 92.31 199 GLY A N 1
ATOM 1582 C CA . GLY A 1 199 ? -6.071 -9.398 20.488 1.00 92.31 199 GLY A CA 1
ATOM 1583 C C . GLY A 1 199 ? -5.774 -9.829 19.048 1.00 92.31 199 GLY A C 1
ATOM 1584 O O . GLY A 1 199 ? -6.166 -10.921 18.648 1.00 92.31 199 GLY A O 1
ATOM 1585 N N . LEU A 1 200 ? -5.035 -9.016 18.289 1.00 91.50 200 LEU A N 1
ATOM 1586 C CA . LEU A 1 200 ? -4.599 -9.345 16.926 1.00 91.50 200 LEU A CA 1
ATOM 1587 C C . LEU A 1 200 ? -3.658 -10.560 16.894 1.00 91.50 200 LEU A C 1
ATOM 1589 O O . LEU A 1 200 ? -3.826 -11.444 16.055 1.00 91.50 200 LEU A O 1
ATOM 1593 N N . GLU A 1 201 ? -2.704 -10.640 17.825 1.00 91.06 201 GLU A N 1
ATOM 1594 C CA . GLU A 1 201 ? -1.801 -11.791 17.971 1.00 91.06 201 GLU A CA 1
ATOM 1595 C C . GLU A 1 201 ? -2.570 -13.077 18.295 1.00 91.06 201 GLU A C 1
ATOM 1597 O O . GLU A 1 201 ? -2.298 -14.122 17.707 1.00 91.06 201 GLU A O 1
ATOM 1602 N N . GLU A 1 202 ? -3.570 -13.004 19.174 1.00 92.88 202 GLU A N 1
ATOM 1603 C CA . GLU A 1 202 ? -4.420 -14.144 19.517 1.00 92.88 202 GLU A CA 1
ATOM 1604 C C . GLU A 1 202 ? -5.266 -14.606 18.323 1.00 92.88 202 GLU A C 1
ATOM 1606 O O . GLU A 1 202 ? -5.398 -15.809 18.100 1.00 92.88 202 GLU A O 1
ATOM 1611 N N . VAL A 1 203 ? -5.793 -13.680 17.512 1.00 92.38 203 VAL A N 1
ATOM 1612 C CA . VAL A 1 203 ? -6.468 -14.039 16.255 1.00 92.38 203 VAL A CA 1
ATOM 1613 C C . VAL A 1 203 ? -5.486 -14.743 15.319 1.00 92.38 203 VAL A C 1
ATOM 1615 O O . VAL A 1 203 ? -5.777 -15.839 14.851 1.00 92.38 203 VAL A O 1
ATOM 1618 N N . LYS A 1 204 ? -4.293 -14.182 15.099 1.00 89.81 204 LYS A N 1
ATOM 1619 C CA . LYS A 1 204 ? -3.270 -14.808 14.247 1.00 89.81 204 LYS A CA 1
ATOM 1620 C C . LYS A 1 204 ? -2.871 -16.202 14.749 1.00 89.81 204 LYS A C 1
ATOM 1622 O O . LYS A 1 204 ? -2.675 -17.106 13.946 1.00 89.81 204 LYS A O 1
ATOM 1627 N N . ARG A 1 205 ? -2.800 -16.400 16.069 1.00 92.38 205 ARG A N 1
ATOM 1628 C CA . ARG A 1 205 ? -2.507 -17.698 16.697 1.00 92.38 205 ARG A CA 1
ATOM 1629 C C . ARG A 1 205 ? -3.627 -18.723 16.487 1.00 92.38 205 ARG A C 1
ATOM 1631 O O . ARG A 1 205 ? -3.338 -19.905 16.339 1.00 92.38 205 ARG A O 1
ATOM 1638 N N . ARG A 1 206 ? -4.893 -18.291 16.501 1.00 93.12 206 ARG A N 1
ATOM 1639 C CA . ARG A 1 206 ? -6.062 -19.165 16.285 1.00 93.12 206 ARG A CA 1
ATOM 1640 C C . ARG A 1 206 ? -6.284 -19.534 14.821 1.00 93.12 206 ARG A C 1
ATOM 1642 O O . ARG A 1 206 ? -6.893 -20.565 14.562 1.00 93.12 206 ARG A O 1
ATOM 1649 N N . PHE A 1 207 ? -5.802 -18.709 13.896 1.00 91.56 207 PHE A N 1
ATOM 1650 C CA . PHE A 1 207 ? -5.961 -18.887 12.454 1.00 91.56 207 PHE A CA 1
ATOM 1651 C C . PHE A 1 207 ? -4.589 -18.970 11.760 1.00 91.56 207 PHE A C 1
ATOM 1653 O O . PHE A 1 207 ? -4.208 -18.033 11.054 1.00 91.56 207 PHE A O 1
ATOM 1660 N N . PRO A 1 208 ? -3.825 -20.064 11.965 1.00 89.75 208 PRO A N 1
ATOM 1661 C CA . PRO A 1 208 ? -2.479 -20.209 11.406 1.00 89.75 208 PRO A CA 1
ATOM 1662 C C . PRO A 1 208 ? -2.478 -20.259 9.872 1.00 89.75 208 PRO A C 1
ATOM 1664 O O . PRO A 1 208 ? -1.567 -19.718 9.252 1.00 89.75 208 PRO A O 1
ATOM 1667 N N . ASP A 1 209 ? -3.526 -20.831 9.273 1.00 88.12 209 ASP A N 1
ATOM 1668 C CA . ASP A 1 209 ? -3.677 -20.966 7.817 1.00 88.12 209 ASP A CA 1
ATOM 1669 C C . ASP A 1 209 ? -4.113 -19.656 7.132 1.00 88.12 209 ASP A C 1
ATOM 1671 O O . ASP A 1 209 ? -4.128 -19.559 5.907 1.00 88.12 209 ASP A O 1
ATOM 1675 N N . GLY A 1 210 ? -4.456 -18.630 7.918 1.00 88.06 210 GLY A N 1
ATOM 1676 C CA . GLY A 1 210 ? -4.931 -17.337 7.439 1.00 88.06 210 GLY A CA 1
ATOM 1677 C C . GLY A 1 210 ? -6.298 -16.954 8.004 1.00 88.06 210 GLY A C 1
ATOM 1678 O O . GLY A 1 210 ? -7.127 -17.792 8.354 1.00 88.06 210 GLY A O 1
ATOM 1679 N N . ILE A 1 211 ? -6.537 -15.646 8.105 1.00 90.69 211 ILE A N 1
ATOM 1680 C CA . ILE A 1 211 ? -7.816 -15.101 8.570 1.00 90.69 211 ILE A CA 1
ATOM 1681 C C . ILE A 1 211 ? -8.812 -15.141 7.409 1.00 90.69 211 ILE A C 1
ATOM 1683 O O . ILE A 1 211 ? -8.502 -14.671 6.315 1.00 90.69 211 ILE A O 1
ATOM 1687 N N . ALA A 1 212 ? -10.013 -15.664 7.662 1.00 91.44 212 ALA A N 1
ATOM 1688 C CA . ALA A 1 212 ? -11.090 -15.691 6.677 1.00 91.44 212 ALA A CA 1
ATOM 1689 C C . ALA A 1 212 ? -11.445 -14.271 6.197 1.00 91.44 212 ALA A C 1
ATOM 1691 O O . ALA A 1 212 ? -11.702 -13.378 7.015 1.00 91.44 212 ALA A O 1
ATOM 1692 N N . ILE A 1 213 ? -11.464 -14.085 4.878 1.00 92.88 213 ILE A N 1
ATOM 1693 C CA . ILE A 1 213 ? -11.824 -12.836 4.194 1.00 92.88 213 ILE A CA 1
ATOM 1694 C C . ILE A 1 213 ? -13.320 -12.814 3.849 1.00 92.88 213 ILE A C 1
ATOM 1696 O O . ILE A 1 213 ? -13.944 -13.873 3.774 1.00 92.88 213 ILE A O 1
ATOM 1700 N N . LEU A 1 214 ? -13.884 -11.612 3.711 1.00 88.12 214 LEU A N 1
ATOM 1701 C CA . LEU A 1 214 ? -15.247 -11.380 3.215 1.00 88.12 214 LEU A CA 1
ATOM 1702 C C . LEU A 1 214 ? -15.331 -11.475 1.692 1.00 88.12 214 LEU A C 1
ATOM 1704 O O . LEU A 1 214 ? -14.341 -11.088 1.032 1.00 88.12 214 LEU A O 1
#

Sequence (214 aa):
LMRVEGISPEFMLERCFYQFQNTASVAGLEKQLLELEQERNHMSIEDEPTIKDYYDLRTQLNNYAKDMRDVVNHPQHCLQFLQSGRLVRIKHNDHDFGWGAVVNFAKCRPPKGQPVQDPPNASSYVVDVLLQVASDVTVPANKNNDELPPGVRPPVAGEKGKMEVVPVLLSTVDAIGHLRIFLPTDLRSPEQRNNVRKGLEEVKRRFPDGIAIL

InterPro domains:
  IPR025696 Exosome RNA helicase MTR4-like, beta-barrel domain [PF13234] (74-214)
  IPR048392 Exosome RNA helicase MTR4-like, stalk [PF21408] (10-73)

Foldseek 3Di:
DVPDPPDDPVNCVCPDVVVVVVVVCVVVVVVVVVVVVVVVVPDDDPPVVVVVVVVVVVVVVVVVLLVVLQVCLFCVRCVVLLDFQWWFWFADDPATQGIWTWHDKDFADDDPPDDQDPVDGLLRMKTFTWTWWAPPDDADPDPDSDQWGPPTGHADVPGDTAIDGTTHGSSRTSFTAPDGDDQDPDPPDSVSSVVVVVVVVVQCVVCVVDGHTD

Radius of gyration: 26.17 Å; chains: 1; bounding box: 48×58×78 Å

pLDDT: mean 87.79, std 8.88, range [56.91, 97.38]

Secondary structure (DSSP, 8-state):
-TTSTT--HHHHHHTSHHHHHHHHHHHHHHHHHHHHHHHHHH---TTHHHHHHHHHHHHHHHHHHHHHHHHHTSHHHHGGG--TTEEEEEEETTEEEEEEEEEEEEEPPPPTTSPPPSS--GGGEEEEEEEEEETT----SS--S-SS-TT--PPPTTSPEEEEEEEEEGGGEEEEEEEE----S---SHHHHHHHHHHHHHHHHH-TT-PPB-